Protein AF-A0A6H1UBC4-F1 (afdb_monomer)

Structure (mmCIF, N/CA/C/O backbone):
data_AF-A0A6H1UBC4-F1
#
_entry.id   AF-A0A6H1UBC4-F1
#
loop_
_atom_site.group_PDB
_atom_site.id
_atom_site.type_symbol
_atom_site.label_atom_id
_atom_site.label_alt_id
_atom_site.label_comp_id
_atom_site.label_asym_id
_atom_site.label_entity_id
_atom_site.label_seq_id
_atom_site.pdbx_PDB_ins_code
_atom_site.Cartn_x
_atom_site.Cartn_y
_atom_site.Cartn_z
_atom_site.occupancy
_atom_site.B_iso_or_equiv
_atom_site.auth_seq_id
_atom_site.auth_comp_id
_atom_site.auth_asym_id
_atom_site.auth_atom_id
_atom_site.pdbx_PDB_model_num
ATOM 1 N N . MET A 1 1 ? -5.115 16.310 -4.109 1.00 53.72 1 MET A N 1
ATOM 2 C CA . MET A 1 1 ? -6.432 16.077 -3.481 1.00 53.72 1 MET A CA 1
ATOM 3 C C . MET A 1 1 ? -6.252 16.297 -1.988 1.00 53.72 1 MET A C 1
ATOM 5 O O . MET A 1 1 ? -5.206 15.910 -1.484 1.00 53.72 1 MET A O 1
ATOM 9 N N . THR A 1 2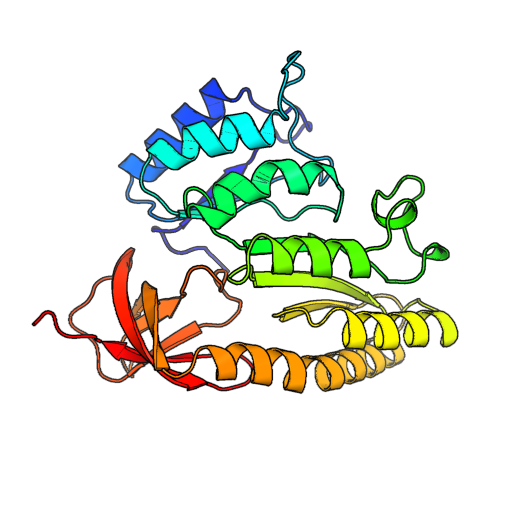 ? -7.161 16.994 -1.308 1.00 76.44 2 THR A N 1
ATOM 10 C CA . THR A 1 2 ? -7.080 17.153 0.157 1.00 76.44 2 THR A CA 1
ATOM 11 C C . THR A 1 2 ? -7.544 15.851 0.804 1.00 76.44 2 THR A C 1
ATOM 13 O O . THR A 1 2 ? -8.547 15.297 0.355 1.00 76.44 2 THR A O 1
ATOM 16 N N . LEU A 1 3 ? -6.812 15.348 1.801 1.00 86.31 3 LEU A N 1
ATOM 17 C CA . LEU A 1 3 ? -7.229 14.161 2.548 1.00 86.31 3 LEU A CA 1
ATOM 18 C C . LEU A 1 3 ? -8.484 14.466 3.390 1.00 86.31 3 LEU A C 1
ATOM 20 O O . LEU A 1 3 ? -8.612 15.591 3.888 1.00 86.31 3 LEU A O 1
ATOM 24 N N . PRO A 1 4 ? -9.399 13.495 3.553 1.00 90.19 4 PRO A N 1
ATOM 25 C CA . PRO A 1 4 ? -10.493 13.578 4.511 1.00 90.19 4 PRO A CA 1
ATOM 26 C C . PRO A 1 4 ? -9.998 13.788 5.944 1.00 90.19 4 PRO A C 1
ATOM 28 O O . PRO A 1 4 ? -8.894 13.381 6.295 1.00 90.19 4 PRO A O 1
ATOM 31 N N . SER A 1 5 ? -10.831 14.382 6.800 1.00 91.75 5 SER A N 1
ATOM 32 C CA . SER A 1 5 ? -10.455 14.713 8.183 1.00 91.75 5 SER A CA 1
ATOM 33 C C . SER A 1 5 ? -10.187 13.503 9.079 1.00 91.75 5 SER A C 1
ATOM 35 O O . SER A 1 5 ? -9.524 13.655 10.100 1.00 91.75 5 SER A O 1
ATOM 37 N N . HIS A 1 6 ? -10.703 12.323 8.729 1.00 94.88 6 HIS A N 1
ATOM 38 C CA . HIS A 1 6 ? -10.483 11.079 9.472 1.00 94.88 6 HIS A CA 1
ATOM 39 C C . HIS A 1 6 ? -9.162 10.382 9.100 1.00 94.88 6 HIS A C 1
ATOM 41 O O . HIS A 1 6 ? -8.809 9.382 9.724 1.00 94.88 6 HIS A O 1
ATOM 47 N N . ILE A 1 7 ? -8.412 10.924 8.131 1.00 96.31 7 ILE A N 1
ATOM 48 C CA . ILE A 1 7 ? -7.085 10.453 7.724 1.00 96.31 7 ILE A CA 1
ATOM 49 C C . ILE A 1 7 ? -6.050 11.527 8.058 1.00 96.31 7 ILE A C 1
ATOM 51 O O . ILE A 1 7 ? -6.130 12.659 7.579 1.00 96.31 7 ILE A O 1
ATOM 55 N N . ALA A 1 8 ? -5.030 11.161 8.826 1.00 96.88 8 ALA A N 1
ATOM 56 C CA . ALA A 1 8 ? -3.913 12.042 9.130 1.00 96.88 8 ALA A CA 1
ATOM 57 C C . ALA A 1 8 ? -2.610 11.552 8.505 1.00 96.88 8 ALA A C 1
ATOM 59 O O . ALA A 1 8 ? -2.369 10.357 8.361 1.00 96.88 8 ALA A O 1
ATOM 60 N N . GLN A 1 9 ? -1.731 12.495 8.183 1.00 95.94 9 GLN A N 1
ATOM 61 C CA . GLN A 1 9 ? -0.353 12.209 7.804 1.00 95.94 9 GLN A CA 1
ATOM 62 C C . GLN A 1 9 ? 0.570 12.514 8.978 1.00 95.94 9 GLN A C 1
ATOM 64 O O . GLN A 1 9 ? 0.454 13.566 9.608 1.00 95.94 9 GLN A O 1
ATOM 69 N N . LEU A 1 10 ? 1.513 11.613 9.235 1.00 96.44 10 LEU A N 1
ATOM 70 C CA . LEU A 1 10 ? 2.535 11.756 10.260 1.00 96.44 10 LEU A CA 1
ATOM 71 C C . LEU A 1 10 ? 3.925 11.723 9.607 1.00 96.44 10 LEU A C 1
ATOM 73 O O . LEU A 1 10 ? 4.458 10.641 9.341 1.00 96.44 10 LEU A O 1
ATOM 77 N N . PRO A 1 11 ? 4.526 12.893 9.330 1.00 95.06 11 PRO A N 1
ATOM 78 C CA . PRO A 1 11 ? 5.897 12.975 8.846 1.00 95.06 11 PRO A CA 1
ATOM 79 C C . PRO A 1 11 ? 6.872 12.404 9.872 1.00 95.06 11 PRO A C 1
ATOM 81 O O . PRO A 1 11 ? 6.876 12.812 11.032 1.00 95.06 11 PRO A O 1
ATOM 84 N N . LEU A 1 12 ? 7.727 11.482 9.435 1.00 93.56 12 LEU A N 1
ATOM 85 C CA . LEU A 1 12 ? 8.709 10.839 10.307 1.00 93.56 12 LEU A CA 1
ATOM 86 C C . LEU A 1 12 ? 9.955 11.705 10.541 1.00 93.56 12 LEU A C 1
ATOM 88 O O . LEU A 1 12 ? 10.680 11.483 11.512 1.00 93.56 12 LEU A O 1
ATOM 92 N N . ALA A 1 13 ? 10.198 12.695 9.678 1.00 90.38 13 ALA A N 1
ATOM 93 C CA . ALA A 1 13 ? 11.331 13.612 9.744 1.00 90.38 13 ALA A CA 1
ATOM 94 C C . ALA A 1 13 ? 10.912 15.073 9.536 1.00 90.38 13 ALA A C 1
ATOM 96 O O . ALA A 1 13 ? 9.866 15.362 8.949 1.00 90.38 13 ALA A O 1
ATOM 97 N N . ASP A 1 14 ? 11.760 15.993 9.996 1.00 88.88 14 ASP A N 1
ATOM 98 C CA . ASP A 1 14 ? 11.633 17.416 9.695 1.00 88.88 14 ASP A CA 1
ATOM 99 C C . ASP A 1 14 ? 12.029 17.744 8.238 1.00 88.88 14 ASP A C 1
ATOM 101 O O . ASP A 1 14 ? 12.549 16.913 7.493 1.00 88.88 14 ASP A O 1
ATOM 105 N N . ASN A 1 15 ? 11.828 19.000 7.829 1.00 85.12 15 ASN A N 1
ATOM 106 C CA . ASN A 1 15 ? 12.183 19.483 6.485 1.00 85.12 15 ASN A CA 1
ATOM 107 C C . ASN A 1 15 ? 13.702 19.509 6.202 1.00 85.12 15 ASN A C 1
ATOM 109 O O . ASN A 1 15 ? 14.109 19.876 5.101 1.00 85.12 15 ASN A O 1
ATOM 113 N N . HIS A 1 16 ? 14.537 19.192 7.194 1.00 84.44 16 HIS A N 1
ATOM 114 C CA . HIS A 1 16 ? 15.992 19.095 7.081 1.00 84.44 16 HIS A CA 1
ATOM 115 C C . HIS A 1 16 ? 16.477 17.641 7.175 1.00 84.44 16 HIS A C 1
ATOM 117 O O . HIS A 1 16 ? 17.680 17.412 7.293 1.00 84.44 16 HIS A O 1
ATOM 123 N N . ASN A 1 17 ? 15.560 16.674 7.086 1.00 79.44 17 ASN A N 1
ATOM 124 C CA . ASN A 1 17 ? 15.815 15.237 7.091 1.00 79.44 17 ASN A CA 1
ATOM 125 C C . ASN A 1 17 ? 16.332 14.686 8.424 1.00 79.44 17 ASN A C 1
ATOM 127 O O . ASN A 1 17 ? 17.010 13.658 8.457 1.00 79.44 17 ASN A O 1
ATOM 131 N N . HIS A 1 18 ? 15.982 15.329 9.536 1.00 85.69 18 HIS A N 1
ATOM 132 C CA . HIS A 1 18 ? 16.195 14.764 10.864 1.00 85.69 18 HIS A CA 1
ATOM 133 C C . HIS A 1 18 ? 14.960 13.980 11.301 1.00 85.69 18 HIS A C 1
ATOM 135 O O . HIS A 1 18 ? 13.883 14.556 11.465 1.00 85.69 18 HIS A O 1
ATOM 141 N N . TYR A 1 19 ? 15.120 12.672 11.515 1.00 90.06 19 TYR A N 1
ATOM 142 C CA . TYR A 1 19 ? 14.052 11.828 12.044 1.00 90.06 19 TYR A CA 1
ATOM 143 C C . TYR A 1 19 ? 13.668 12.241 13.469 1.00 90.06 19 TYR A C 1
ATOM 145 O O . TYR A 1 19 ? 14.525 12.461 14.331 1.00 90.06 19 TYR A O 1
ATOM 153 N N . PHE A 1 20 ? 12.363 12.333 13.719 1.00 91.69 20 PHE A N 1
ATOM 154 C CA . PHE A 1 20 ? 11.822 12.565 15.052 1.00 91.69 20 PHE A CA 1
ATOM 155 C C . PHE A 1 20 ? 11.999 11.318 15.924 1.00 91.69 20 PHE A C 1
ATOM 157 O O . PHE A 1 20 ? 12.018 10.191 15.428 1.00 91.69 20 PHE A O 1
ATOM 164 N N . SER A 1 21 ? 12.101 11.500 17.241 1.00 93.25 21 SER A N 1
ATOM 165 C CA . SER A 1 21 ? 12.138 10.365 18.166 1.00 93.25 21 SER A CA 1
ATOM 166 C C . SER A 1 21 ? 10.790 9.645 18.209 1.00 93.25 21 SER A C 1
ATOM 168 O O . SER A 1 21 ? 9.739 10.269 18.041 1.00 93.25 21 SER A O 1
ATOM 170 N N . ILE A 1 22 ? 10.808 8.347 18.524 1.00 94.62 22 ILE A N 1
ATOM 171 C CA . ILE A 1 22 ? 9.580 7.550 18.650 1.00 94.62 22 ILE A CA 1
ATOM 172 C C . ILE A 1 22 ? 8.610 8.187 19.655 1.00 94.62 22 ILE A C 1
ATOM 174 O O . ILE A 1 22 ? 7.427 8.319 19.366 1.00 94.62 22 ILE A O 1
ATOM 178 N N . ALA A 1 23 ? 9.112 8.661 20.801 1.00 95.12 23 ALA A N 1
ATOM 179 C CA . ALA A 1 23 ? 8.283 9.309 21.818 1.00 95.12 23 ALA A CA 1
ATOM 180 C C . ALA A 1 23 ? 7.538 10.540 21.273 1.00 95.12 23 ALA A C 1
ATOM 182 O O . ALA A 1 23 ? 6.355 10.719 21.552 1.00 95.12 23 ALA A O 1
ATOM 183 N 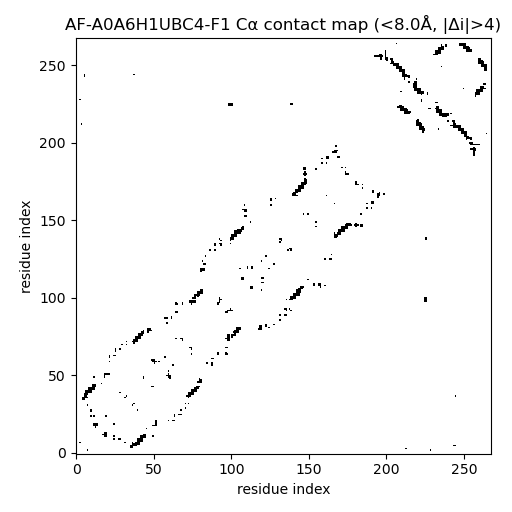N . ASN A 1 24 ? 8.215 11.365 20.469 1.00 96.12 24 ASN A N 1
ATOM 184 C CA . ASN A 1 24 ? 7.593 12.533 19.859 1.00 96.12 24 ASN A CA 1
ATOM 185 C C . ASN A 1 24 ? 6.562 12.142 18.788 1.00 96.12 24 ASN A C 1
ATOM 187 O O . ASN A 1 24 ? 5.497 12.748 18.726 1.00 96.12 24 ASN A O 1
ATOM 191 N N . LEU A 1 25 ? 6.844 11.124 17.972 1.00 97.19 25 LEU A N 1
ATOM 192 C CA . LEU A 1 25 ? 5.904 10.636 16.958 1.00 97.19 25 LEU A CA 1
ATOM 193 C C . LEU A 1 25 ? 4.649 10.023 17.583 1.00 97.19 25 LEU A C 1
ATOM 195 O O . LEU A 1 25 ? 3.545 10.291 17.118 1.00 97.19 25 LEU A O 1
ATOM 199 N N . VAL A 1 26 ? 4.803 9.257 18.663 1.00 97.88 26 VAL A N 1
ATOM 200 C CA . VAL A 1 26 ? 3.678 8.677 19.409 1.00 97.88 26 VAL A CA 1
ATOM 201 C C . VAL A 1 26 ? 2.823 9.771 20.046 1.00 97.88 26 VAL A C 1
ATOM 203 O O . VAL A 1 26 ? 1.598 9.696 19.972 1.00 97.88 26 VAL A O 1
ATOM 206 N N . GLU A 1 27 ? 3.429 10.815 20.618 1.00 98.25 27 GLU A N 1
ATOM 207 C CA . GLU A 1 27 ? 2.694 11.973 21.148 1.00 98.25 27 GLU A CA 1
ATOM 208 C C . GLU A 1 27 ? 1.881 12.681 20.050 1.00 98.25 27 GLU A C 1
ATOM 210 O O . GLU A 1 27 ? 0.685 12.927 20.224 1.00 98.25 27 GLU A O 1
ATOM 215 N N . GLN A 1 28 ? 2.500 12.950 18.896 1.00 98.12 28 GLN A N 1
ATOM 216 C CA . GLN A 1 28 ? 1.822 13.559 17.748 1.00 98.12 28 GLN A CA 1
ATOM 217 C C . GLN A 1 28 ? 0.670 12.685 17.231 1.00 98.12 28 GLN A C 1
ATOM 219 O O . GLN A 1 28 ? -0.445 13.176 17.058 1.00 98.12 28 GLN A O 1
ATOM 224 N N . ALA A 1 29 ? 0.909 11.387 17.038 1.00 98.31 29 ALA A N 1
ATOM 225 C CA . ALA A 1 29 ? -0.107 10.432 16.601 1.00 98.31 29 ALA A CA 1
ATOM 226 C C . ALA A 1 29 ? -1.274 10.332 17.591 1.00 98.31 29 ALA A C 1
ATOM 228 O O . ALA A 1 29 ? -2.435 10.316 17.187 1.00 98.31 29 ALA A O 1
ATOM 229 N N . THR A 1 30 ? -0.977 10.341 18.893 1.00 98.38 30 THR A N 1
ATOM 230 C CA . THR A 1 30 ? -1.995 10.352 19.952 1.00 98.38 30 THR A CA 1
ATOM 231 C C . THR A 1 30 ? -2.889 11.583 19.831 1.00 98.38 30 THR A C 1
ATOM 233 O O . THR A 1 30 ? -4.109 11.470 19.925 1.00 98.38 30 THR A O 1
ATOM 236 N N . HIS A 1 31 ? -2.304 12.759 19.589 1.00 98.25 31 HIS A N 1
ATOM 237 C CA . HIS A 1 31 ? -3.072 13.985 19.399 1.00 98.25 31 HIS A CA 1
ATOM 238 C C . HIS A 1 31 ? -3.944 13.928 18.135 1.00 98.25 31 HIS A C 1
ATOM 240 O O . HIS A 1 31 ? -5.108 14.315 18.184 1.00 98.25 31 HIS A O 1
ATOM 246 N N . LEU A 1 32 ? -3.422 13.398 17.023 1.00 98.00 32 LEU A N 1
ATOM 247 C CA . LEU A 1 32 ? -4.187 13.208 15.782 1.00 98.00 32 LEU A CA 1
ATOM 248 C C . LEU A 1 32 ? -5.386 12.268 15.987 1.00 98.00 32 LEU A C 1
ATOM 250 O O . LEU A 1 32 ? -6.498 12.584 15.556 1.00 98.00 32 LEU A O 1
ATOM 254 N N . ALA A 1 33 ? -5.188 11.158 16.702 1.00 97.38 33 ALA A N 1
ATOM 255 C CA . ALA A 1 33 ? -6.261 10.230 17.055 1.00 97.38 33 ALA A CA 1
ATOM 256 C C . ALA A 1 33 ? -7.311 10.891 17.968 1.00 97.38 33 ALA A C 1
ATOM 258 O O . ALA A 1 33 ? -8.511 10.784 17.725 1.00 97.38 33 ALA A O 1
ATOM 259 N N . GLN A 1 34 ? -6.881 11.668 18.969 1.00 96.94 34 GLN A N 1
ATOM 260 C CA . GLN A 1 34 ? -7.783 12.438 19.841 1.00 96.94 34 GLN A CA 1
ATOM 261 C C . GLN A 1 34 ? -8.592 13.507 19.089 1.00 96.94 34 GLN A C 1
ATOM 263 O O . GLN A 1 34 ? -9.660 13.904 19.553 1.00 96.94 34 GLN A O 1
ATOM 268 N N . GLN A 1 35 ? -8.102 13.970 17.938 1.00 96.62 35 GLN A N 1
ATOM 269 C CA . GLN A 1 35 ? -8.811 14.890 17.047 1.00 96.62 35 GLN A CA 1
ATOM 270 C C . GLN A 1 35 ? -9.786 14.188 16.086 1.00 96.62 35 GLN A C 1
ATOM 272 O O . GLN A 1 35 ? -10.445 14.872 15.306 1.00 96.62 35 GLN A O 1
ATOM 277 N N . GLY A 1 36 ? -9.912 12.859 16.163 1.00 96.19 36 GLY A N 1
ATOM 278 C CA . GLY A 1 36 ? -10.845 12.066 15.359 1.00 96.19 36 GLY A CA 1
ATOM 279 C C . GLY A 1 36 ? -10.225 11.398 14.131 1.00 96.19 36 GLY A C 1
ATOM 280 O O . GLY A 1 36 ? -10.964 10.884 13.297 1.00 96.19 36 GLY A O 1
ATOM 281 N N . SER A 1 37 ? -8.894 11.388 14.000 1.00 97.50 37 SER A N 1
ATOM 282 C CA . SER A 1 37 ? -8.242 10.592 12.952 1.00 97.50 37 SER A CA 1
ATOM 283 C C . SER A 1 37 ? -8.361 9.111 13.295 1.00 97.50 37 SER A C 1
ATOM 285 O O . SER A 1 37 ? -7.990 8.706 14.395 1.00 97.50 37 SER A O 1
ATOM 287 N N . VAL A 1 38 ? -8.840 8.307 12.354 1.00 97.75 38 VAL A N 1
ATOM 288 C CA . VAL A 1 38 ? -8.981 6.849 12.503 1.00 97.75 38 VAL A CA 1
ATOM 289 C C . VAL A 1 38 ? -8.013 6.072 11.611 1.00 97.75 38 VAL A C 1
ATOM 291 O O . VAL A 1 38 ? -7.855 4.865 11.774 1.00 97.75 38 VAL A O 1
ATOM 294 N N . GLU A 1 39 ? -7.314 6.769 10.712 1.00 98.00 39 GLU A N 1
ATOM 295 C CA . GLU A 1 39 ? -6.203 6.255 9.915 1.00 98.00 39 GLU A CA 1
ATOM 296 C C . GLU A 1 39 ? -5.031 7.251 9.971 1.00 98.00 39 GLU A C 1
ATOM 298 O O . GLU A 1 39 ? -5.209 8.454 9.777 1.00 98.00 39 GLU A O 1
ATOM 303 N N . ILE A 1 40 ? -3.821 6.760 10.246 1.00 97.94 40 ILE A N 1
ATOM 304 C CA . ILE A 1 40 ? -2.581 7.540 10.258 1.00 97.94 40 ILE A CA 1
ATOM 305 C C . ILE A 1 40 ? -1.623 6.959 9.221 1.00 97.94 40 ILE A C 1
ATOM 307 O O . ILE A 1 40 ? -1.208 5.802 9.302 1.00 97.94 40 ILE A O 1
ATOM 311 N N . HIS A 1 41 ? -1.248 7.787 8.250 1.00 96.00 41 HIS A N 1
ATOM 312 C CA . HIS A 1 41 ? -0.259 7.476 7.223 1.00 96.00 41 HIS A CA 1
ATOM 313 C C . HIS A 1 41 ? 1.099 7.997 7.657 1.00 96.00 41 HIS A C 1
ATOM 315 O O . HIS A 1 41 ? 1.297 9.205 7.803 1.00 96.00 41 HIS A O 1
ATOM 321 N N . LEU A 1 42 ? 2.046 7.090 7.851 1.00 96.00 42 LEU A N 1
ATOM 322 C CA . LEU A 1 42 ? 3.428 7.465 8.099 1.00 96.00 42 LEU A CA 1
ATOM 323 C C . LEU A 1 42 ? 4.038 7.993 6.802 1.00 96.00 42 LEU A C 1
ATOM 325 O O . LEU A 1 42 ? 3.889 7.374 5.755 1.00 96.00 42 LEU A O 1
ATOM 329 N N . ILE A 1 43 ? 4.735 9.127 6.864 1.00 93.44 43 ILE A N 1
ATOM 330 C CA . ILE A 1 43 ? 5.355 9.742 5.686 1.00 93.44 43 ILE A CA 1
ATOM 331 C C . ILE A 1 43 ? 6.867 9.812 5.885 1.00 93.44 43 ILE A C 1
ATOM 333 O O . ILE A 1 43 ? 7.359 10.562 6.732 1.00 93.44 43 ILE A O 1
ATOM 337 N N . ASP A 1 44 ? 7.609 9.059 5.073 1.00 88.69 44 ASP A N 1
ATOM 338 C CA . ASP A 1 44 ? 9.065 9.167 4.969 1.00 88.69 44 ASP A CA 1
ATOM 339 C C . ASP A 1 44 ? 9.447 9.851 3.654 1.00 88.69 44 ASP A C 1
ATOM 341 O O . ASP A 1 44 ? 9.666 9.207 2.631 1.00 88.69 44 ASP A O 1
ATOM 345 N N . ASN A 1 45 ? 9.555 11.179 3.684 1.00 75.56 45 ASN A N 1
ATOM 346 C CA . ASN A 1 45 ? 9.930 11.968 2.505 1.00 75.56 45 ASN A CA 1
ATOM 347 C C . ASN A 1 45 ? 11.337 11.643 1.972 1.00 75.56 45 ASN A C 1
ATOM 349 O O . ASN A 1 45 ? 11.673 12.046 0.859 1.00 75.56 45 ASN A O 1
ATOM 353 N N . ASN A 1 46 ? 12.159 10.939 2.754 1.00 67.56 46 ASN A N 1
ATOM 354 C CA . ASN A 1 46 ? 13.536 10.626 2.394 1.00 67.56 46 ASN A CA 1
ATOM 355 C C . ASN A 1 46 ? 13.687 9.244 1.764 1.00 67.56 46 ASN A C 1
ATOM 357 O O . ASN A 1 46 ? 14.713 8.985 1.137 1.00 67.56 46 ASN A O 1
ATOM 361 N N . GLY A 1 47 ? 12.695 8.362 1.934 1.00 65.12 47 GLY A N 1
ATOM 362 C CA . GLY A 1 47 ? 12.725 6.982 1.440 1.00 65.12 47 GLY A CA 1
ATOM 363 C C . GLY A 1 47 ? 13.902 6.150 1.967 1.00 65.12 47 GLY A C 1
ATOM 364 O O . GLY A 1 47 ? 14.185 5.086 1.422 1.00 65.12 47 GLY A O 1
ATOM 365 N N . SER A 1 48 ? 14.614 6.640 2.987 1.00 61.41 48 SER A N 1
ATOM 366 C CA . SER A 1 48 ? 15.827 6.027 3.537 1.00 61.41 48 SER A CA 1
ATOM 367 C C . SER A 1 48 ? 15.549 5.018 4.648 1.00 61.41 48 SER A C 1
ATOM 369 O O . SER A 1 48 ? 16.480 4.359 5.107 1.00 61.41 48 SER A O 1
ATOM 371 N N . GLY A 1 49 ? 14.289 4.891 5.068 1.00 74.44 49 GLY A N 1
ATOM 372 C CA . GLY A 1 49 ? 13.899 4.051 6.187 1.00 74.44 49 GLY A CA 1
ATOM 373 C C . GLY A 1 49 ? 14.064 4.794 7.510 1.00 74.44 49 GLY A C 1
ATOM 374 O O . GLY A 1 49 ? 15.105 5.384 7.805 1.00 74.44 49 GLY A O 1
ATOM 375 N N . TYR A 1 50 ? 13.010 4.763 8.325 1.00 80.06 50 TYR A N 1
ATOM 376 C CA . TYR A 1 50 ? 12.986 5.445 9.613 1.00 80.06 50 TYR A CA 1
ATOM 377 C C . TYR A 1 50 ? 14.056 4.911 10.571 1.00 80.06 50 TYR A C 1
ATOM 379 O O . TYR A 1 50 ? 14.072 3.726 10.915 1.00 80.06 50 TYR A O 1
ATOM 387 N N . ASN A 1 51 ? 14.914 5.814 11.046 1.00 76.75 51 ASN A N 1
ATOM 388 C CA . ASN A 1 51 ? 15.954 5.527 12.023 1.00 76.75 51 ASN A CA 1
ATOM 389 C C . ASN A 1 51 ? 16.086 6.695 13.008 1.00 76.75 51 ASN A C 1
ATOM 391 O O . ASN A 1 51 ? 16.411 7.815 12.620 1.00 76.75 51 ASN A O 1
ATOM 395 N N . ASP A 1 52 ? 15.868 6.439 14.294 1.00 70.94 52 ASP A N 1
ATOM 396 C CA . ASP A 1 52 ? 15.942 7.449 15.354 1.00 70.94 52 ASP A CA 1
ATOM 397 C C . ASP A 1 52 ? 17.352 7.607 15.960 1.00 70.94 52 ASP A C 1
ATOM 399 O O . ASP A 1 52 ? 17.533 8.288 16.973 1.00 70.94 52 ASP A O 1
ATOM 403 N N . ASN A 1 53 ? 18.368 7.016 15.317 1.00 68.44 53 ASN A N 1
ATOM 404 C CA . ASN A 1 53 ? 19.779 7.021 15.713 1.00 68.44 53 ASN A CA 1
ATOM 405 C C . ASN A 1 53 ? 20.051 6.420 17.106 1.00 68.44 53 ASN A C 1
ATOM 407 O O . ASN A 1 53 ? 21.104 6.678 17.699 1.00 68.44 53 ASN A O 1
ATOM 411 N N . GLN A 1 54 ? 19.131 5.612 17.636 1.00 66.94 54 GLN A N 1
ATOM 412 C CA . GLN A 1 54 ? 19.324 4.842 18.863 1.00 66.94 54 GLN A CA 1
ATOM 413 C C . GLN A 1 54 ? 19.838 3.430 18.542 1.00 66.94 54 GLN A C 1
ATOM 415 O O . GLN A 1 54 ? 19.551 2.858 17.491 1.00 66.94 54 GLN A O 1
ATOM 420 N N . GLN A 1 55 ? 20.607 2.833 19.459 1.00 56.06 55 GLN A N 1
ATOM 421 C CA . GLN A 1 55 ? 20.960 1.414 19.352 1.00 56.06 55 GLN A CA 1
ATOM 422 C C . GLN A 1 55 ? 19.791 0.560 19.840 1.00 56.06 55 GLN A C 1
ATOM 424 O O . GLN A 1 55 ? 19.590 0.402 21.045 1.00 56.06 55 GLN A O 1
ATOM 429 N N . HIS A 1 56 ? 19.040 -0.011 18.905 1.00 59.03 56 HIS A N 1
ATOM 430 C CA . HIS A 1 56 ? 17.948 -0.936 19.189 1.00 59.03 56 HIS A CA 1
ATOM 431 C C . HIS A 1 56 ? 18.313 -2.375 18.792 1.00 59.03 56 HIS A C 1
ATOM 433 O O . HIS A 1 56 ? 19.125 -2.597 17.897 1.00 59.03 56 HIS A O 1
ATOM 439 N N . GLN A 1 57 ? 17.721 -3.365 19.476 1.00 55.56 57 GLN A N 1
ATOM 440 C CA . GLN A 1 57 ? 17.790 -4.774 19.050 1.00 55.56 57 GLN A CA 1
ATOM 441 C C . GLN A 1 57 ? 16.879 -5.065 17.844 1.00 55.56 57 GLN A C 1
ATOM 443 O O . GLN A 1 57 ? 17.108 -6.047 17.148 1.00 55.56 57 GLN A O 1
ATOM 448 N N . GLN A 1 58 ? 15.862 -4.227 17.626 1.00 64.19 58 GLN A N 1
ATOM 449 C CA . GLN A 1 58 ? 14.900 -4.260 16.518 1.00 64.19 58 GLN A CA 1
ATOM 450 C C . GLN A 1 58 ? 14.986 -2.941 15.748 1.00 64.19 58 GLN A C 1
ATOM 452 O O . GLN A 1 58 ? 15.444 -1.946 16.309 1.00 64.19 58 GLN A O 1
ATOM 457 N N . THR A 1 59 ? 14.524 -2.879 14.502 1.00 81.50 59 THR A N 1
ATOM 458 C CA . THR A 1 59 ? 14.485 -1.600 13.780 1.00 81.50 59 THR A CA 1
ATOM 459 C C . THR A 1 59 ? 13.657 -0.542 14.526 1.00 81.50 59 THR A C 1
ATOM 461 O O . THR A 1 59 ? 12.689 -0.828 15.245 1.00 81.50 59 THR A O 1
ATOM 464 N N . ALA A 1 60 ? 14.037 0.729 14.352 1.00 86.38 60 ALA A N 1
ATOM 465 C CA . ALA A 1 60 ? 13.287 1.852 14.913 1.00 86.38 60 ALA A CA 1
ATOM 466 C C . ALA A 1 60 ? 11.850 1.897 14.362 1.00 86.38 60 ALA A C 1
ATOM 468 O O . ALA A 1 60 ? 10.923 2.233 15.098 1.00 86.38 60 ALA A O 1
ATOM 469 N N . LEU A 1 61 ? 11.648 1.497 13.098 1.00 90.56 61 LEU A N 1
ATOM 470 C CA . LEU A 1 61 ? 10.328 1.442 12.469 1.00 90.56 61 LEU A CA 1
ATOM 471 C C . LEU A 1 61 ? 9.421 0.397 13.120 1.00 90.56 61 LEU A C 1
ATOM 473 O O . LEU A 1 61 ? 8.276 0.716 13.438 1.00 90.56 61 LEU A O 1
ATOM 477 N N . PHE A 1 62 ? 9.930 -0.809 13.386 1.00 92.56 62 PHE A N 1
ATOM 478 C CA . PHE A 1 62 ? 9.184 -1.828 14.122 1.00 92.56 62 PHE A CA 1
ATOM 479 C C . PHE A 1 62 ? 8.752 -1.318 15.504 1.00 92.56 62 PHE A C 1
ATOM 481 O O . PHE A 1 62 ? 7.576 -1.383 15.864 1.00 92.56 62 PHE A O 1
ATOM 488 N N . SER A 1 63 ? 9.693 -0.733 16.249 1.00 93.00 63 SER A N 1
ATOM 489 C CA . SER A 1 63 ? 9.440 -0.200 17.595 1.00 93.00 63 SER A CA 1
ATOM 490 C C . SER A 1 63 ? 8.422 0.948 17.596 1.00 93.00 63 SER A C 1
ATOM 492 O O . SER A 1 63 ? 7.596 1.044 18.506 1.00 93.00 63 SER A O 1
ATOM 494 N N . LEU A 1 64 ? 8.461 1.816 16.579 1.00 95.12 64 LEU A N 1
ATOM 495 C CA . LEU A 1 64 ? 7.466 2.868 16.373 1.00 95.12 64 LEU A CA 1
ATOM 496 C C . LEU A 1 64 ? 6.086 2.259 16.110 1.00 95.12 64 LEU A C 1
ATOM 498 O O . LEU A 1 64 ? 5.128 2.598 16.800 1.00 95.12 64 LEU A O 1
ATOM 502 N N . CYS A 1 65 ? 5.993 1.332 15.155 1.00 95.69 65 CYS A N 1
ATOM 503 C CA . CYS A 1 65 ? 4.740 0.685 14.777 1.00 95.69 65 CYS A CA 1
ATOM 504 C C . CYS A 1 65 ? 4.069 -0.020 15.962 1.00 95.69 65 CYS A C 1
ATOM 506 O O . CYS A 1 65 ? 2.868 0.135 16.160 1.00 95.69 65 CYS A O 1
ATOM 508 N N . GLN A 1 66 ? 4.839 -0.714 16.805 1.00 95.38 66 GLN A N 1
ATOM 509 C CA . GLN A 1 66 ? 4.314 -1.342 18.021 1.00 95.38 66 GLN A CA 1
ATOM 510 C C . GLN A 1 66 ? 3.683 -0.351 19.004 1.00 95.38 66 GLN A C 1
ATOM 512 O O . GLN A 1 66 ? 2.706 -0.685 19.673 1.00 95.38 66 GLN A O 1
ATOM 517 N N . GLN A 1 67 ? 4.243 0.854 19.132 1.00 97.12 67 GLN A N 1
ATOM 518 C CA . GLN A 1 67 ? 3.677 1.882 20.008 1.00 97.12 67 GLN A CA 1
ATOM 519 C C . GLN A 1 67 ? 2.447 2.533 19.376 1.00 97.12 67 GLN A C 1
ATOM 521 O O . GLN A 1 67 ? 1.449 2.741 20.062 1.00 97.12 67 GLN A O 1
ATOM 526 N N . LEU A 1 68 ? 2.485 2.800 18.069 1.00 97.94 68 LEU A N 1
ATOM 527 C CA . LEU A 1 68 ? 1.354 3.373 17.340 1.00 97.94 68 LEU A CA 1
ATOM 528 C C . LEU A 1 68 ? 0.144 2.431 17.287 1.00 97.94 68 LEU A C 1
ATOM 530 O O . LEU A 1 68 ? -0.986 2.895 17.405 1.00 97.94 68 LEU A O 1
ATOM 534 N N . ALA A 1 69 ? 0.365 1.118 17.202 1.00 95.88 69 ALA A N 1
ATOM 535 C CA . ALA A 1 69 ? -0.701 0.114 17.214 1.00 95.88 69 ALA A CA 1
ATOM 536 C C . ALA A 1 69 ? -1.579 0.168 18.482 1.00 95.88 69 ALA A C 1
ATOM 538 O O . ALA A 1 69 ? -2.737 -0.242 18.461 1.00 95.88 69 ALA A O 1
ATOM 539 N N . GLN A 1 70 ? -1.063 0.709 19.593 1.00 96.94 70 GLN A N 1
ATOM 540 C CA . GLN A 1 70 ? -1.814 0.841 20.849 1.00 96.94 70 GLN A CA 1
ATOM 541 C C . GLN A 1 70 ? -2.886 1.938 20.801 1.00 96.94 70 GLN A C 1
ATOM 543 O O . GLN A 1 70 ? -3.715 2.016 21.706 1.00 96.94 70 GLN A O 1
ATOM 548 N N . LEU A 1 71 ? -2.877 2.787 19.769 1.00 97.19 71 LEU A N 1
ATOM 549 C CA . LEU A 1 71 ? -3.828 3.888 19.616 1.00 97.19 71 LEU A CA 1
ATOM 550 C C . LEU A 1 71 ? -5.206 3.429 19.117 1.00 97.19 71 LEU A C 1
ATOM 552 O O . LEU A 1 71 ? -6.159 4.196 19.218 1.00 97.19 71 LEU A O 1
ATOM 556 N N . GLY A 1 72 ? -5.325 2.201 18.595 1.00 94.81 72 GLY A N 1
ATOM 557 C CA . GLY A 1 72 ? -6.591 1.669 18.075 1.00 94.81 72 GLY A CA 1
ATOM 558 C C . GLY A 1 72 ? -7.051 2.308 16.760 1.00 94.81 72 GLY A C 1
ATOM 559 O O . GLY A 1 72 ? -8.229 2.239 16.431 1.00 94.81 72 GLY A O 1
ATOM 560 N N . VAL A 1 73 ? -6.130 2.932 16.023 1.00 97.38 73 VAL A N 1
ATOM 561 C CA . VAL A 1 73 ? -6.359 3.513 14.692 1.00 97.38 73 VAL A CA 1
ATOM 562 C C . VAL A 1 73 ? -5.588 2.714 13.646 1.00 97.38 73 VAL A C 1
ATOM 564 O O . VAL A 1 73 ? -4.593 2.059 13.964 1.00 97.38 73 VAL A O 1
ATOM 567 N N . TRP A 1 74 ? -6.014 2.773 12.389 1.00 98.12 74 TRP A N 1
ATOM 568 C CA . TRP A 1 74 ? -5.272 2.167 11.289 1.00 98.12 74 TRP A CA 1
ATOM 569 C C . TRP A 1 74 ? -3.920 2.853 11.102 1.00 98.12 74 TRP A C 1
ATOM 571 O O . TRP A 1 74 ? -3.851 4.069 10.945 1.00 98.12 74 TRP A O 1
ATOM 581 N N . ILE A 1 75 ? -2.840 2.070 11.084 1.00 97.94 75 ILE A N 1
ATOM 582 C CA . ILE A 1 75 ? -1.486 2.557 10.807 1.00 97.94 75 ILE A CA 1
ATOM 583 C C . ILE A 1 75 ? -1.073 2.076 9.420 1.00 97.94 75 ILE A C 1
ATOM 585 O O . ILE A 1 75 ? -0.924 0.872 9.198 1.00 97.94 75 ILE A O 1
ATOM 589 N N . ARG A 1 76 ? -0.873 3.019 8.494 1.00 96.25 76 ARG A N 1
ATOM 590 C CA . ARG A 1 76 ? -0.34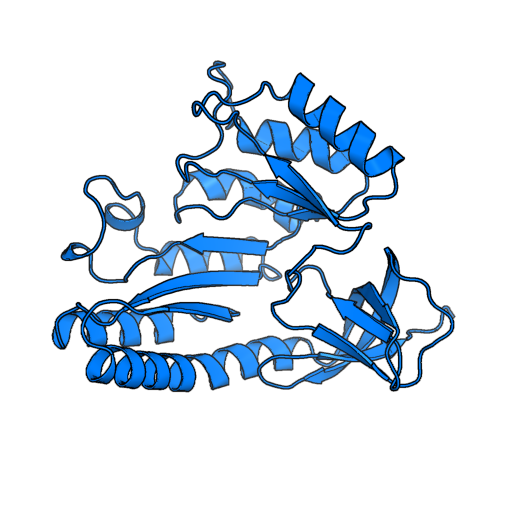9 2.752 7.150 1.00 96.25 76 ARG A CA 1
ATOM 591 C C . ARG A 1 76 ? 1.128 3.122 7.092 1.00 96.25 76 ARG A C 1
ATOM 593 O O . ARG A 1 76 ? 1.513 4.233 7.458 1.00 96.25 76 ARG A O 1
ATOM 600 N N . LEU A 1 77 ? 1.941 2.173 6.645 1.00 95.44 77 LEU A N 1
ATOM 601 C CA . LEU A 1 77 ? 3.385 2.335 6.497 1.00 95.44 77 LEU A CA 1
ATOM 602 C C . LEU A 1 77 ? 3.734 3.360 5.408 1.00 95.44 77 LEU A C 1
ATOM 604 O O . LEU A 1 77 ? 2.931 3.571 4.497 1.00 95.44 77 LEU A O 1
ATOM 608 N N . PRO A 1 78 ? 4.919 3.995 5.488 1.00 93.19 78 PRO A N 1
ATOM 609 C CA . PRO A 1 78 ? 5.351 4.917 4.450 1.00 93.19 78 PRO A CA 1
ATOM 610 C C . PRO A 1 78 ? 5.682 4.167 3.160 1.00 93.19 78 PRO A C 1
ATOM 612 O O . PRO A 1 78 ? 6.135 3.019 3.196 1.00 93.19 78 PRO A O 1
ATOM 615 N N . LEU A 1 79 ? 5.557 4.864 2.028 1.00 91.69 79 LEU A N 1
ATOM 616 C CA . LEU A 1 79 ? 6.189 4.443 0.782 1.00 91.69 79 LEU A CA 1
ATOM 617 C C . LEU A 1 79 ? 7.684 4.219 1.031 1.00 91.69 79 LEU A C 1
ATOM 619 O O . LEU A 1 79 ? 8.396 5.132 1.458 1.00 91.69 79 LEU A O 1
ATOM 623 N N . CYS A 1 80 ? 8.161 3.011 0.757 1.00 89.69 80 CYS A N 1
ATOM 624 C CA . CYS A 1 80 ? 9.547 2.630 1.008 1.00 89.69 80 CYS A CA 1
ATOM 625 C C . CYS A 1 80 ? 10.139 1.836 -0.157 1.00 89.69 80 CYS A C 1
ATOM 627 O O . CYS A 1 80 ? 9.453 1.451 -1.105 1.00 89.69 80 CYS A O 1
ATOM 629 N N . LEU A 1 81 ? 11.455 1.643 -0.121 1.00 88.75 81 LEU A N 1
ATOM 630 C CA . LEU A 1 81 ? 12.141 0.753 -1.053 1.00 88.75 81 LEU A CA 1
ATOM 631 C C . LEU A 1 81 ? 11.938 -0.695 -0.591 1.00 88.75 81 LEU A C 1
ATOM 633 O O . LEU A 1 81 ? 11.935 -0.943 0.615 1.00 88.75 81 LEU A O 1
ATOM 637 N N . PRO A 1 82 ? 11.802 -1.666 -1.508 1.00 88.62 82 PRO A N 1
ATOM 638 C CA . PRO A 1 82 ? 11.714 -3.061 -1.107 1.00 88.62 82 PRO A CA 1
ATOM 639 C C . PRO A 1 82 ? 13.075 -3.502 -0.563 1.00 88.62 82 PRO A C 1
ATOM 641 O O . PRO A 1 82 ? 14.104 -3.357 -1.233 1.00 88.62 82 PRO A O 1
ATOM 644 N N . SER A 1 83 ? 13.073 -4.021 0.660 1.00 85.69 83 SER A N 1
ATOM 645 C CA . SER A 1 83 ? 14.278 -4.407 1.383 1.00 85.69 83 SER A CA 1
ATOM 646 C C . SER A 1 83 ? 13.963 -5.476 2.435 1.00 85.69 83 SER A C 1
ATOM 648 O O . SER A 1 83 ? 12.813 -5.622 2.854 1.00 85.69 83 SER A O 1
ATOM 650 N N . THR A 1 84 ? 14.975 -6.231 2.868 1.00 85.31 84 THR A N 1
ATOM 651 C CA . THR A 1 84 ? 14.806 -7.303 3.868 1.00 85.31 84 THR A CA 1
ATOM 652 C C . THR A 1 84 ? 14.443 -6.770 5.254 1.00 85.31 84 THR A C 1
ATOM 654 O O . THR A 1 84 ? 13.907 -7.501 6.075 1.00 85.31 84 THR A O 1
ATOM 657 N N . GLU A 1 85 ? 14.702 -5.494 5.544 1.00 83.81 85 GLU A N 1
ATOM 658 C CA . GLU A 1 85 ? 14.316 -4.865 6.813 1.00 83.81 85 GLU A CA 1
ATOM 659 C C . GLU A 1 85 ? 12.792 -4.839 7.012 1.00 83.81 85 GLU A C 1
ATOM 661 O O . GLU A 1 85 ? 12.324 -4.825 8.150 1.00 83.81 85 GLU A O 1
ATOM 666 N N . LEU A 1 86 ? 12.008 -4.881 5.928 1.00 89.81 86 LEU A N 1
ATOM 667 C CA . LEU A 1 86 ? 10.548 -4.974 6.012 1.00 89.81 86 LEU A CA 1
ATOM 668 C C . LEU A 1 86 ? 10.074 -6.323 6.569 1.00 89.81 86 LEU A C 1
ATOM 670 O O . LEU A 1 86 ? 8.969 -6.393 7.108 1.00 89.81 86 LEU A O 1
ATOM 674 N N . ASP A 1 87 ? 10.909 -7.368 6.525 1.00 92.69 87 ASP A N 1
ATOM 675 C CA . ASP A 1 87 ? 10.599 -8.683 7.100 1.00 92.69 87 ASP A CA 1
ATOM 676 C C . ASP A 1 87 ? 10.295 -8.581 8.594 1.00 92.69 87 ASP A C 1
ATOM 678 O O . ASP A 1 87 ? 9.440 -9.300 9.114 1.00 92.69 87 ASP A O 1
ATOM 682 N N . GLU A 1 88 ? 10.959 -7.653 9.289 1.00 92.31 88 GLU A N 1
ATOM 683 C CA . GLU A 1 88 ? 10.740 -7.427 10.715 1.00 92.31 88 GLU A CA 1
ATOM 684 C C . GLU A 1 88 ? 9.306 -6.982 11.018 1.00 92.31 88 GLU A C 1
ATOM 686 O O . GLU A 1 88 ? 8.818 -7.234 12.118 1.00 92.31 88 GLU A O 1
ATOM 691 N N . LEU A 1 89 ? 8.614 -6.352 10.062 1.00 94.81 89 LEU A N 1
ATOM 692 C CA . LEU A 1 89 ? 7.246 -5.863 10.237 1.00 94.81 89 LEU A CA 1
ATOM 693 C C . LEU A 1 89 ? 6.194 -6.962 10.073 1.00 94.81 89 LEU A C 1
ATOM 695 O O . LEU A 1 89 ? 5.089 -6.792 10.589 1.00 94.81 89 LEU A O 1
ATOM 699 N N . LEU A 1 90 ? 6.517 -8.095 9.431 1.00 95.88 90 LEU A N 1
ATOM 700 C CA . LEU A 1 90 ? 5.558 -9.175 9.150 1.00 95.88 90 LEU A CA 1
ATOM 701 C C . LEU A 1 90 ? 4.726 -9.602 10.372 1.00 95.88 90 LEU A C 1
ATOM 703 O O . LEU A 1 90 ? 3.509 -9.710 10.227 1.00 95.88 90 LEU A O 1
ATOM 707 N N . PRO A 1 91 ? 5.287 -9.775 11.589 1.00 96.19 91 PRO A N 1
ATOM 708 C CA . PRO A 1 91 ? 4.483 -10.129 12.758 1.00 96.19 91 PRO A CA 1
ATOM 709 C C . PRO A 1 91 ? 3.401 -9.092 13.102 1.00 96.19 91 PRO A C 1
ATOM 711 O O . PRO A 1 91 ? 2.332 -9.458 13.590 1.00 96.19 91 PRO A O 1
ATOM 714 N N . LEU A 1 92 ? 3.650 -7.802 12.849 1.00 96.69 92 LEU A N 1
ATOM 715 C CA . LEU A 1 92 ? 2.678 -6.730 13.094 1.00 96.69 92 LEU A CA 1
ATOM 716 C C . LEU A 1 92 ? 1.579 -6.712 12.027 1.00 96.69 92 LEU A C 1
ATOM 718 O O . LEU A 1 92 ? 0.422 -6.457 12.355 1.00 96.69 92 LEU A O 1
ATOM 722 N N . LEU A 1 93 ? 1.935 -7.024 10.778 1.00 97.38 93 LEU A N 1
ATOM 723 C CA . LEU A 1 93 ? 0.998 -7.114 9.654 1.00 97.38 93 LEU A CA 1
ATOM 724 C C . LEU A 1 93 ? 0.054 -8.308 9.821 1.00 97.38 93 LEU A C 1
ATOM 726 O O . LEU A 1 93 ? -1.160 -8.154 9.746 1.00 97.38 93 LEU A O 1
ATOM 730 N N . VAL A 1 94 ? 0.604 -9.485 10.136 1.00 96.88 94 VAL A N 1
ATOM 731 C CA . VAL A 1 94 ? -0.162 -10.728 10.341 1.00 96.88 94 VAL A CA 1
ATOM 732 C C . VAL A 1 94 ? -1.143 -10.607 11.505 1.00 96.88 94 VAL A C 1
ATOM 734 O O . VAL A 1 94 ? -2.225 -11.184 11.472 1.00 96.88 94 VAL A O 1
ATOM 737 N N . THR A 1 95 ? -0.779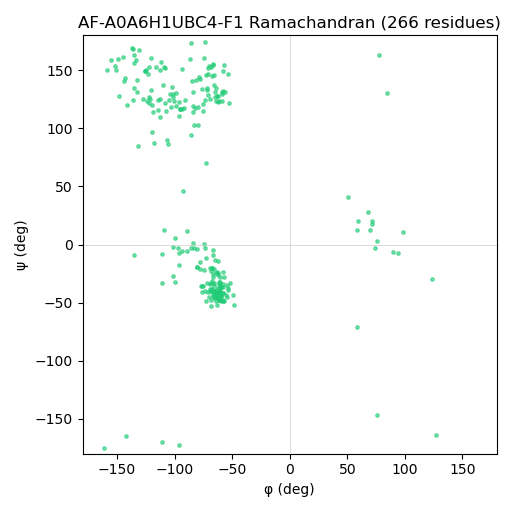 -9.859 12.547 1.00 95.19 95 THR A N 1
ATOM 738 C CA . THR A 1 95 ? -1.653 -9.643 13.709 1.00 95.19 95 THR A CA 1
ATOM 739 C C . THR A 1 95 ? -2.628 -8.477 13.532 1.00 95.19 95 THR A C 1
ATOM 741 O O . THR A 1 95 ? -3.434 -8.238 14.429 1.00 95.19 95 THR A O 1
ATOM 744 N N . GLY A 1 96 ? -2.560 -7.744 12.414 1.00 94.69 96 GLY A N 1
ATOM 745 C CA . GLY A 1 96 ? -3.402 -6.576 12.142 1.00 94.69 96 GLY A CA 1
ATOM 746 C C . GLY A 1 96 ? -3.098 -5.352 13.015 1.00 94.69 96 GLY A C 1
ATOM 747 O O . GLY A 1 96 ? -3.881 -4.407 13.035 1.00 94.69 96 GLY A O 1
ATOM 748 N N . GLN A 1 97 ? -1.976 -5.347 13.745 1.00 95.75 97 GLN A N 1
ATOM 749 C CA . GLN A 1 97 ? -1.522 -4.189 14.533 1.00 95.75 97 GLN A CA 1
ATOM 750 C C . GLN A 1 97 ? -1.098 -3.020 13.637 1.00 95.75 97 GLN A C 1
ATOM 752 O O . GLN A 1 97 ? -1.235 -1.855 14.002 1.00 95.75 97 GLN A O 1
ATOM 757 N N . VAL A 1 98 ? -0.576 -3.354 12.460 1.00 96.75 98 VAL A N 1
ATOM 758 C CA . VAL A 1 98 ? -0.323 -2.451 11.339 1.00 96.75 98 VAL A CA 1
ATOM 759 C C . VAL A 1 98 ? -1.078 -3.025 10.150 1.00 96.75 98 VAL A C 1
ATOM 761 O O . VAL A 1 98 ? -1.208 -4.246 10.045 1.00 96.75 98 VAL A O 1
ATOM 764 N N . LEU A 1 99 ? -1.583 -2.170 9.260 1.00 97.62 99 LEU A N 1
ATOM 765 C CA . LEU A 1 99 ? -2.304 -2.658 8.088 1.00 97.62 99 LEU A CA 1
ATOM 766 C C . LEU A 1 99 ? -1.397 -3.578 7.255 1.00 97.62 99 LEU A C 1
ATOM 768 O O . LEU A 1 99 ? -0.283 -3.148 6.951 1.00 97.62 99 LEU A O 1
ATOM 772 N N . PRO A 1 100 ? -1.847 -4.786 6.851 1.00 97.31 100 PRO A N 1
ATOM 773 C CA . PRO A 1 100 ? -1.095 -5.689 5.980 1.00 97.31 100 PRO A CA 1
ATOM 774 C C . PRO A 1 100 ? -1.074 -5.141 4.547 1.00 97.31 100 PRO A C 1
ATOM 776 O O . PRO A 1 100 ? -1.728 -5.637 3.632 1.00 97.31 100 PRO A O 1
ATOM 779 N N . TYR A 1 101 ? -0.339 -4.046 4.380 1.00 97.25 101 TYR A N 1
ATOM 780 C CA . TYR A 1 101 ? -0.295 -3.232 3.183 1.00 97.25 101 TYR A CA 1
ATOM 781 C C . TYR A 1 101 ? 1.089 -2.605 3.020 1.00 97.25 101 TYR A C 1
ATOM 783 O O . TYR A 1 101 ? 1.578 -1.917 3.921 1.00 97.25 101 TYR A O 1
ATOM 791 N N . PHE A 1 102 ? 1.687 -2.786 1.846 1.00 96.62 102 PHE A N 1
ATOM 792 C CA . PHE A 1 102 ? 2.932 -2.129 1.465 1.00 96.62 102 PHE A CA 1
ATOM 793 C C . PHE A 1 102 ? 2.752 -1.280 0.207 1.00 96.62 102 PHE A C 1
ATOM 795 O O . PHE A 1 102 ? 2.248 -1.765 -0.804 1.00 96.62 102 PHE A O 1
ATOM 802 N N . GLU A 1 103 ? 3.255 -0.043 0.244 1.00 95.00 103 GLU A N 1
ATOM 803 C CA . GLU A 1 103 ? 3.566 0.728 -0.966 1.00 95.00 103 GLU A CA 1
ATOM 804 C C . GLU A 1 103 ? 5.071 0.696 -1.168 1.00 95.00 103 GLU A C 1
ATOM 806 O O . GLU A 1 103 ? 5.839 1.144 -0.310 1.00 95.00 103 GLU A O 1
ATOM 811 N N . LEU A 1 104 ? 5.493 0.134 -2.297 1.00 94.00 104 LEU A N 1
ATOM 812 C CA . LEU A 1 104 ? 6.895 -0.122 -2.580 1.00 94.00 104 LEU A CA 1
ATOM 813 C C . LEU A 1 104 ? 7.311 0.586 -3.854 1.00 94.00 104 LEU A C 1
ATOM 815 O O . LEU A 1 104 ? 6.730 0.400 -4.925 1.00 94.00 104 LEU A O 1
ATOM 819 N N . ASN A 1 105 ? 8.361 1.389 -3.746 1.00 92.69 105 ASN A N 1
ATOM 820 C CA . ASN A 1 105 ? 8.975 2.026 -4.891 1.00 92.69 105 ASN A CA 1
ATOM 821 C C . ASN A 1 105 ? 9.994 1.076 -5.517 1.00 92.69 105 ASN A C 1
ATOM 823 O O . ASN A 1 105 ? 11.151 1.011 -5.105 1.00 92.69 105 ASN A O 1
ATOM 827 N N . TYR A 1 106 ? 9.544 0.329 -6.522 1.00 92.00 106 TYR A N 1
ATOM 828 C CA . TYR A 1 106 ? 10.409 -0.564 -7.287 1.00 92.00 106 TYR A CA 1
ATOM 829 C C . TYR A 1 106 ? 11.251 0.188 -8.314 1.00 92.00 106 TYR A C 1
ATOM 831 O O . TYR A 1 106 ? 12.280 -0.335 -8.730 1.00 92.00 106 TYR A O 1
ATOM 839 N N . ILE A 1 107 ? 10.838 1.402 -8.707 1.00 90.75 107 ILE A N 1
ATOM 840 C CA . ILE A 1 107 ? 11.420 2.219 -9.780 1.00 90.75 107 ILE A CA 1
ATOM 841 C C . ILE A 1 107 ? 11.392 1.485 -11.126 1.00 90.75 107 ILE A C 1
ATOM 843 O O . ILE A 1 107 ? 10.629 1.863 -12.006 1.00 90.75 107 ILE A O 1
ATOM 847 N N . HIS A 1 108 ? 12.213 0.452 -11.302 1.00 91.81 108 HIS A N 1
ATOM 848 C CA . HIS A 1 108 ? 12.289 -0.368 -12.501 1.00 91.81 108 HIS A CA 1
ATOM 849 C C . HIS A 1 108 ? 12.913 -1.739 -12.185 1.00 91.81 108 HIS A C 1
ATOM 851 O O . HIS A 1 108 ? 13.815 -1.842 -11.362 1.00 91.81 108 HIS A O 1
ATOM 857 N N . ALA A 1 109 ? 12.533 -2.789 -12.916 1.00 90.81 109 ALA A N 1
ATOM 858 C CA . ALA A 1 109 ? 13.123 -4.130 -12.795 1.00 90.81 109 ALA A CA 1
ATOM 859 C C . ALA A 1 109 ? 14.538 -4.265 -13.398 1.00 90.81 109 ALA A C 1
ATOM 861 O O . ALA A 1 109 ? 15.139 -5.333 -13.342 1.00 90.81 109 ALA A O 1
ATOM 862 N N . SER A 1 110 ? 15.069 -3.202 -14.015 1.00 89.88 110 SER A N 1
ATOM 863 C CA . SER A 1 110 ? 16.395 -3.218 -14.635 1.00 89.88 110 SER A CA 1
ATOM 864 C C . SER A 1 110 ? 17.393 -2.662 -13.626 1.00 89.88 110 SER A C 1
ATOM 866 O O . SER A 1 110 ? 17.293 -1.473 -13.305 1.00 89.88 110 SER A O 1
ATOM 868 N N . PRO A 1 111 ? 18.383 -3.451 -13.168 1.00 86.31 111 PRO A N 1
ATOM 869 C CA . PRO A 1 111 ? 19.375 -2.976 -12.206 1.00 86.31 111 PRO A CA 1
ATOM 870 C C . PRO A 1 111 ? 20.142 -1.737 -12.686 1.00 86.31 111 PRO A C 1
ATOM 872 O O . PRO A 1 111 ? 20.561 -0.918 -11.878 1.00 86.31 111 PRO A O 1
ATOM 875 N N . GLU A 1 112 ? 20.294 -1.563 -14.003 1.00 88.19 112 GLU A N 1
ATOM 876 C CA . GLU A 1 112 ? 20.988 -0.417 -14.608 1.00 88.19 112 GLU A CA 1
ATOM 877 C C . GLU A 1 112 ? 20.250 0.918 -14.428 1.00 88.19 112 GLU A C 1
ATOM 879 O O . GLU A 1 112 ? 20.869 1.977 -14.528 1.00 88.19 112 GLU A O 1
ATOM 884 N N . LEU A 1 113 ? 18.933 0.875 -14.196 1.00 88.69 113 LEU A N 1
ATOM 885 C CA . LEU A 1 113 ? 18.091 2.057 -13.984 1.00 88.69 113 LEU A CA 1
ATOM 886 C C . LEU A 1 113 ? 17.879 2.364 -12.497 1.00 88.69 113 LEU A C 1
ATOM 888 O O . LEU A 1 113 ? 17.314 3.406 -12.155 1.00 88.69 113 LEU A O 1
ATOM 892 N N . LEU A 1 114 ? 18.341 1.477 -11.614 1.00 86.88 114 LEU A N 1
ATOM 893 C CA . LEU A 1 114 ? 18.297 1.691 -10.179 1.00 86.88 114 LEU A CA 1
ATOM 894 C C . LEU A 1 114 ? 19.467 2.587 -9.733 1.00 86.88 114 LEU A C 1
ATOM 896 O O . LEU A 1 114 ? 20.587 2.455 -10.238 1.00 86.88 114 LEU A O 1
ATOM 900 N N . PRO A 1 115 ? 19.248 3.503 -8.771 1.00 84.50 115 PRO A N 1
ATOM 901 C CA . PRO A 1 115 ? 20.332 4.246 -8.135 1.00 84.50 115 PRO A CA 1
ATOM 902 C C . PRO A 1 115 ? 21.416 3.316 -7.571 1.00 84.50 115 PRO A C 1
ATOM 904 O O . PRO A 1 115 ? 21.120 2.235 -7.068 1.00 84.50 115 PRO A O 1
ATOM 907 N N . GLN A 1 116 ? 22.679 3.750 -7.586 1.00 77.88 116 GLN A N 1
ATOM 908 C CA . GLN A 1 116 ? 23.738 3.008 -6.892 1.00 77.88 116 GLN A CA 1
ATOM 909 C C . GLN A 1 116 ? 23.382 2.883 -5.403 1.00 77.88 116 GLN A C 1
ATOM 911 O O . GLN A 1 116 ? 23.022 3.882 -4.783 1.00 77.88 116 GLN A O 1
ATOM 916 N N . HIS A 1 117 ? 23.499 1.670 -4.852 1.00 78.75 117 HIS A N 1
ATOM 917 C CA . HIS A 1 117 ? 23.071 1.302 -3.491 1.00 78.75 117 HIS A CA 1
ATOM 918 C C . HIS A 1 117 ? 21.554 1.227 -3.266 1.00 78.75 117 HIS A C 1
ATOM 920 O O . HIS A 1 117 ? 21.106 1.236 -2.122 1.00 78.75 117 HIS A O 1
ATOM 926 N N . HIS A 1 118 ? 20.752 1.139 -4.329 1.00 79.00 118 HIS A N 1
ATOM 927 C CA . HIS A 1 118 ? 19.340 0.809 -4.179 1.00 79.00 118 HIS A CA 1
ATOM 928 C C . HIS A 1 118 ? 19.194 -0.603 -3.578 1.00 79.00 118 HIS A C 1
ATOM 930 O O . HIS A 1 118 ? 19.759 -1.534 -4.152 1.00 79.00 118 HIS A O 1
ATOM 936 N N . PRO A 1 119 ? 18.422 -0.805 -2.491 1.00 76.12 119 PRO A N 1
ATOM 937 C CA . PRO A 1 119 ? 18.310 -2.105 -1.821 1.00 76.12 119 PRO A CA 1
ATOM 938 C C . PRO A 1 119 ? 17.901 -3.246 -2.761 1.00 76.12 119 PRO A C 1
ATOM 940 O O . PRO A 1 119 ? 18.415 -4.355 -2.664 1.00 76.12 119 PRO A O 1
ATOM 943 N N . SER A 1 120 ? 17.047 -2.954 -3.749 1.00 77.69 120 SER A N 1
ATOM 944 C CA . SER A 1 120 ? 16.604 -3.926 -4.764 1.00 77.69 120 SER A CA 1
ATOM 945 C C . SER A 1 120 ? 17.697 -4.438 -5.700 1.00 77.69 120 SER A C 1
ATOM 947 O O . SER A 1 120 ? 17.448 -5.393 -6.421 1.00 77.69 120 SER A O 1
ATOM 949 N N . ILE A 1 121 ? 18.879 -3.815 -5.733 1.00 77.56 121 ILE A N 1
ATOM 950 C CA . ILE A 1 121 ? 20.022 -4.343 -6.494 1.00 77.56 121 ILE A CA 1
ATOM 951 C C . ILE A 1 121 ? 20.543 -5.629 -5.845 1.00 77.56 121 ILE A C 1
ATOM 953 O O . ILE A 1 121 ? 20.980 -6.537 -6.550 1.00 77.56 121 ILE A O 1
ATOM 957 N N . ASP A 1 122 ? 20.475 -5.710 -4.516 1.00 75.75 122 ASP A N 1
ATOM 958 C CA . ASP A 1 122 ? 21.077 -6.788 -3.733 1.00 75.75 122 ASP A CA 1
ATOM 959 C C . ASP A 1 122 ? 20.074 -7.894 -3.362 1.00 75.75 122 ASP A C 1
ATOM 961 O O . ASP A 1 122 ? 20.462 -8.901 -2.766 1.00 75.75 122 ASP A O 1
ATOM 965 N N . ILE A 1 123 ? 18.795 -7.741 -3.728 1.00 80.69 123 ILE A N 1
ATOM 966 C CA . ILE A 1 123 ? 17.734 -8.712 -3.429 1.00 80.69 123 ILE A CA 1
ATOM 967 C C . ILE A 1 123 ? 16.990 -9.163 -4.685 1.00 80.69 123 ILE A C 1
ATOM 969 O O . ILE A 1 123 ? 16.792 -8.400 -5.629 1.00 80.69 123 ILE A O 1
ATOM 973 N N . ASN A 1 124 ? 16.505 -10.406 -4.670 1.00 89.50 124 ASN A N 1
ATOM 974 C CA . ASN A 1 124 ? 15.507 -10.849 -5.635 1.00 89.50 124 ASN A CA 1
ATOM 975 C C . ASN A 1 124 ? 14.120 -10.430 -5.136 1.00 89.50 124 ASN A C 1
ATOM 977 O O . ASN A 1 124 ? 13.555 -11.049 -4.237 1.00 89.50 124 ASN A O 1
ATOM 981 N N . THR A 1 125 ? 13.574 -9.364 -5.716 1.00 93.12 125 THR A N 1
ATOM 982 C CA . THR A 1 125 ? 12.286 -8.804 -5.288 1.00 93.12 125 THR A CA 1
ATOM 983 C C . THR A 1 125 ? 11.106 -9.752 -5.501 1.00 93.12 125 THR A C 1
ATOM 985 O O . THR A 1 125 ? 10.118 -9.621 -4.785 1.00 93.12 125 THR A O 1
ATOM 988 N N . LEU A 1 126 ? 11.193 -10.708 -6.434 1.00 95.75 126 LEU A N 1
ATOM 989 C CA . LEU A 1 126 ? 10.144 -11.714 -6.641 1.00 95.75 126 LEU A CA 1
ATOM 990 C C . LEU A 1 126 ? 10.134 -12.744 -5.507 1.00 95.75 126 LEU A C 1
ATOM 992 O O . LEU A 1 126 ? 9.093 -12.946 -4.890 1.00 95.75 126 LEU A O 1
ATOM 996 N N . ASP A 1 127 ? 11.299 -13.303 -5.160 1.00 95.62 127 ASP A N 1
ATOM 997 C CA . ASP A 1 127 ? 11.419 -14.244 -4.033 1.00 95.62 127 ASP A CA 1
ATOM 998 C C . ASP A 1 127 ? 10.977 -13.582 -2.716 1.00 95.62 127 ASP A C 1
ATOM 1000 O O . ASP A 1 127 ? 10.335 -14.205 -1.873 1.00 95.62 127 ASP A O 1
ATOM 1004 N N . GLN A 1 128 ? 11.288 -12.292 -2.557 1.00 94.62 128 GLN A N 1
ATOM 1005 C CA . GLN A 1 128 ? 10.883 -11.498 -1.401 1.00 94.62 128 GLN A CA 1
ATOM 1006 C C . GLN A 1 128 ? 9.358 -11.318 -1.320 1.00 94.62 128 GLN A C 1
ATOM 1008 O O . GLN A 1 128 ? 8.772 -11.473 -0.249 1.00 94.62 128 GLN A O 1
ATOM 1013 N N . LEU A 1 129 ? 8.709 -11.008 -2.448 1.00 96.50 129 LEU A N 1
ATOM 1014 C CA . LEU A 1 129 ? 7.250 -10.906 -2.538 1.00 96.50 129 LEU A CA 1
ATOM 1015 C C . LEU A 1 129 ? 6.571 -12.237 -2.206 1.00 96.50 129 LEU A C 1
ATOM 1017 O O . LEU A 1 129 ? 5.579 -12.250 -1.476 1.00 96.50 129 LEU A O 1
ATOM 1021 N N . ASP A 1 130 ? 7.103 -13.342 -2.726 1.00 97.12 130 ASP A N 1
ATOM 1022 C CA . ASP A 1 130 ? 6.580 -14.681 -2.463 1.00 97.12 130 ASP A CA 1
ATOM 1023 C C . ASP A 1 130 ? 6.712 -15.044 -0.982 1.00 97.12 130 ASP A C 1
ATOM 1025 O O . ASP A 1 130 ? 5.739 -15.486 -0.369 1.00 97.12 130 ASP A O 1
ATOM 1029 N N . TYR A 1 131 ? 7.869 -14.764 -0.376 1.00 96.94 131 TYR A N 1
ATOM 1030 C CA . TYR A 1 131 ? 8.080 -14.946 1.058 1.00 96.94 131 TYR A CA 1
ATOM 1031 C C . TYR A 1 131 ? 7.080 -14.134 1.892 1.00 96.94 131 TYR A C 1
ATOM 1033 O O . TYR A 1 131 ? 6.434 -14.677 2.788 1.00 96.94 131 TYR A O 1
ATOM 1041 N N . TRP A 1 132 ? 6.893 -12.847 1.589 1.00 97.38 132 TRP A N 1
ATOM 1042 C CA . TRP A 1 132 ? 5.945 -12.012 2.328 1.00 97.38 132 TRP A CA 1
ATOM 1043 C C . TRP A 1 132 ? 4.507 -12.512 2.226 1.00 97.38 132 TRP A C 1
ATOM 1045 O O . TRP A 1 132 ? 3.806 -12.526 3.234 1.00 97.38 132 TRP A O 1
ATOM 1055 N N . ARG A 1 133 ? 4.076 -12.960 1.044 1.00 97.25 133 ARG A N 1
ATOM 1056 C CA . ARG A 1 133 ? 2.733 -13.524 0.839 1.00 97.25 133 ARG A CA 1
ATOM 1057 C C . ARG A 1 133 ? 2.548 -14.867 1.533 1.00 97.25 133 ARG A C 1
ATOM 1059 O O . ARG A 1 133 ? 1.450 -15.156 1.993 1.00 97.25 133 ARG A O 1
ATOM 1066 N N . GLU A 1 134 ? 3.600 -15.678 1.637 1.00 97.56 134 GLU A N 1
ATOM 1067 C CA . GLU A 1 134 ? 3.562 -16.913 2.426 1.00 97.56 134 GLU A CA 1
ATOM 1068 C C . GLU A 1 134 ? 3.351 -16.609 3.916 1.00 97.56 134 GLU A C 1
ATOM 1070 O O . GLU A 1 134 ? 2.552 -17.272 4.576 1.00 97.56 134 GLU A O 1
ATOM 1075 N N . GLN A 1 135 ? 4.038 -15.591 4.447 1.00 97.88 135 GLN A N 1
ATOM 1076 C CA . GLN A 1 135 ? 3.929 -15.216 5.860 1.00 97.88 135 GLN A CA 1
ATOM 1077 C C . GLN A 1 135 ? 2.649 -14.430 6.179 1.00 97.88 135 GLN A C 1
ATOM 1079 O O . GLN A 1 135 ? 2.081 -14.594 7.257 1.00 97.88 135 GLN A O 1
ATOM 1084 N N . CYS A 1 136 ? 2.196 -13.579 5.259 1.00 97.69 136 CYS A N 1
ATOM 1085 C CA . CYS A 1 136 ? 1.017 -12.731 5.392 1.00 97.69 136 CYS A CA 1
ATOM 1086 C C . CYS A 1 136 ? 0.142 -12.865 4.129 1.00 97.69 136 CYS A C 1
ATOM 1088 O O . CYS A 1 136 ? 0.266 -12.058 3.208 1.00 97.69 136 CYS A O 1
ATOM 1090 N N . PRO A 1 137 ? -0.745 -13.879 4.063 1.00 95.50 137 PRO A N 1
ATOM 1091 C CA . PRO A 1 137 ? -1.577 -14.132 2.880 1.00 95.50 137 PRO A CA 1
ATOM 1092 C C . PRO A 1 137 ? -2.514 -12.979 2.503 1.00 95.50 137 PRO A C 1
ATOM 1094 O O . PRO A 1 137 ? -2.826 -12.803 1.328 1.00 95.50 137 PRO A O 1
ATOM 1097 N N . ASP A 1 138 ? -2.925 -12.177 3.488 1.00 94.06 138 ASP A N 1
ATOM 1098 C CA . ASP A 1 138 ? -3.774 -10.997 3.2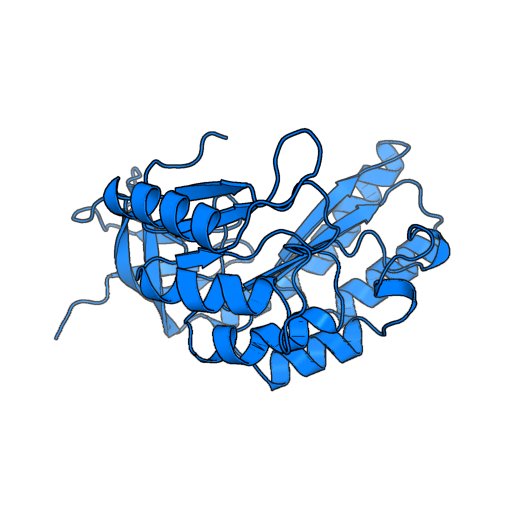94 1.00 94.06 138 ASP A CA 1
ATOM 1099 C C . ASP A 1 138 ? -3.014 -9.753 2.818 1.00 94.06 138 ASP A C 1
ATOM 1101 O O . ASP A 1 1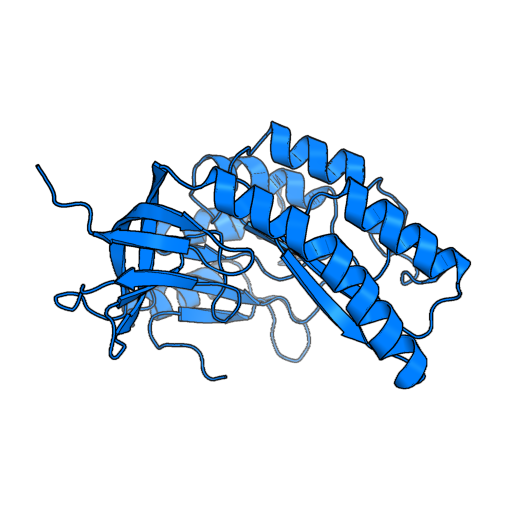38 ? -3.645 -8.725 2.560 1.00 94.06 138 ASP A O 1
ATOM 1105 N N . LEU A 1 139 ? -1.682 -9.831 2.702 1.00 97.62 139 LEU A N 1
ATOM 1106 C CA . LEU A 1 139 ? -0.836 -8.708 2.318 1.00 97.62 139 LEU A CA 1
ATOM 1107 C C . LEU A 1 139 ? -1.225 -8.162 0.946 1.00 97.62 139 LEU A C 1
ATOM 1109 O O . LEU A 1 139 ? -1.154 -8.857 -0.069 1.00 97.62 139 LEU A O 1
ATOM 1113 N N . VAL A 1 140 ? -1.529 -6.869 0.926 1.00 97.94 140 VAL A N 1
ATOM 1114 C CA . VAL A 1 140 ? -1.727 -6.099 -0.298 1.00 97.94 140 VAL A CA 1
ATOM 1115 C C . VAL A 1 140 ? -0.458 -5.320 -0.622 1.00 97.94 140 VAL A C 1
ATOM 1117 O O . VAL A 1 140 ? 0.094 -4.630 0.235 1.00 97.94 140 VAL A O 1
ATOM 1120 N N . VAL A 1 141 ? 0.012 -5.410 -1.867 1.00 97.94 141 VAL A N 1
ATOM 1121 C CA . VAL A 1 141 ? 1.217 -4.706 -2.321 1.00 97.94 141 VAL A CA 1
ATOM 1122 C C . VAL A 1 141 ? 0.906 -3.801 -3.505 1.00 97.94 141 VAL A C 1
ATOM 1124 O O . VAL A 1 141 ? 0.477 -4.259 -4.567 1.00 97.94 141 VAL A O 1
ATOM 1127 N N . VAL A 1 142 ? 1.195 -2.512 -3.336 1.00 97.44 142 VAL A N 1
ATOM 1128 C CA . VAL A 1 142 ? 1.124 -1.490 -4.381 1.00 97.44 142 VAL A CA 1
ATOM 1129 C C . VAL A 1 142 ? 2.533 -1.126 -4.834 1.00 97.44 142 VAL A C 1
ATOM 1131 O O . VAL A 1 142 ? 3.389 -0.767 -4.027 1.00 97.44 142 VAL A O 1
ATOM 1134 N N . GLY A 1 143 ? 2.791 -1.238 -6.137 1.00 96.38 143 GLY A N 1
ATOM 1135 C CA . GLY A 1 143 ? 4.092 -0.918 -6.722 1.00 96.38 143 GLY A CA 1
ATOM 1136 C C . GLY A 1 143 ? 4.122 0.445 -7.400 1.00 96.38 143 GLY A C 1
ATOM 1137 O O . GLY A 1 143 ? 3.313 0.712 -8.282 1.00 96.38 143 GLY A O 1
ATOM 1138 N N . HIS A 1 144 ? 5.111 1.272 -7.074 1.00 96.25 144 HIS A N 1
ATOM 1139 C CA . HIS A 1 144 ? 5.417 2.487 -7.829 1.00 96.25 144 HIS A CA 1
ATOM 1140 C C . HIS A 1 144 ? 6.540 2.207 -8.826 1.00 96.25 144 HIS A C 1
ATOM 1142 O O . HIS A 1 144 ? 7.637 1.773 -8.457 1.00 96.25 144 HIS A O 1
ATOM 1148 N N . LEU A 1 145 ? 6.244 2.448 -10.101 1.00 96.38 145 LEU A N 1
ATOM 1149 C CA . LEU A 1 145 ? 7.091 2.134 -11.247 1.00 96.38 145 LEU A CA 1
ATOM 1150 C C . LEU A 1 145 ? 7.393 3.406 -12.037 1.00 96.38 145 LEU A C 1
ATOM 1152 O O . LEU A 1 145 ? 6.586 4.335 -12.071 1.00 96.38 145 LEU A O 1
ATOM 1156 N N . SER A 1 146 ? 8.523 3.446 -12.737 1.00 95.44 146 SER A N 1
ATOM 1157 C CA . SER A 1 146 ? 8.861 4.541 -13.635 1.00 95.44 146 SER A CA 1
ATOM 1158 C C . SER A 1 146 ? 9.442 4.049 -14.954 1.00 95.44 146 SER A C 1
ATOM 1160 O O . SER A 1 146 ? 10.425 3.316 -14.968 1.00 95.44 146 SER A O 1
ATOM 1162 N N . ILE A 1 147 ? 8.820 4.465 -16.060 1.00 96.50 147 ILE A N 1
ATOM 1163 C CA . ILE A 1 147 ? 9.147 4.033 -17.428 1.00 96.50 147 ILE A CA 1
ATOM 1164 C C . ILE A 1 147 ? 9.162 5.212 -18.407 1.00 96.50 147 ILE A C 1
ATOM 1166 O O . ILE A 1 147 ? 8.665 6.297 -18.108 1.00 96.50 147 ILE A O 1
ATOM 1170 N N . GLY A 1 148 ? 9.681 4.983 -19.609 1.00 94.38 148 GLY A N 1
ATOM 1171 C CA . GLY A 1 148 ? 9.581 5.851 -20.783 1.00 94.38 148 GLY A CA 1
ATOM 1172 C C . GLY A 1 148 ? 10.926 6.269 -21.385 1.00 94.38 148 GLY A C 1
ATOM 1173 O O . GLY A 1 148 ? 11.019 6.432 -22.600 1.00 94.38 148 GLY A O 1
ATOM 1174 N N . ASP A 1 149 ? 11.982 6.380 -20.578 1.00 94.31 149 ASP A N 1
ATOM 1175 C CA . ASP A 1 149 ? 13.364 6.639 -21.015 1.00 94.31 149 ASP A CA 1
ATOM 1176 C C . ASP A 1 149 ? 14.249 5.377 -21.046 1.00 94.31 149 ASP A C 1
ATOM 1178 O O . ASP A 1 149 ? 15.394 5.425 -21.498 1.00 94.31 149 ASP A O 1
ATOM 1182 N N . ASP A 1 150 ? 13.696 4.236 -20.639 1.00 96.44 150 ASP A N 1
ATOM 1183 C CA . ASP A 1 150 ? 14.305 2.911 -20.695 1.00 96.44 150 ASP A CA 1
ATOM 1184 C C . ASP A 1 150 ? 14.501 2.414 -22.145 1.00 96.44 150 ASP A C 1
ATOM 1186 O O . ASP A 1 150 ? 13.818 2.820 -23.092 1.00 96.44 150 ASP A O 1
ATOM 1190 N N . THR A 1 151 ? 15.459 1.518 -22.364 1.00 96.94 151 THR A N 1
ATOM 1191 C CA . THR A 1 151 ? 15.635 0.855 -23.669 1.00 96.94 151 THR A CA 1
ATOM 1192 C C . THR A 1 151 ? 14.552 -0.212 -23.894 1.00 96.94 151 THR A C 1
ATOM 1194 O O . THR A 1 151 ? 13.962 -0.687 -22.930 1.00 96.94 151 THR A O 1
ATOM 1197 N N . PRO A 1 152 ? 14.282 -0.657 -25.138 1.00 96.44 152 PRO A N 1
ATOM 1198 C CA . PRO A 1 152 ? 13.294 -1.714 -25.383 1.00 96.44 152 PRO A CA 1
ATOM 1199 C C . PRO A 1 152 ? 13.528 -3.003 -24.580 1.00 96.44 152 PRO A C 1
ATOM 1201 O O . PRO A 1 152 ? 12.570 -3.572 -24.076 1.00 96.44 152 PRO A O 1
ATOM 1204 N N . GLY A 1 153 ? 14.786 -3.432 -24.417 1.00 97.31 153 GLY A N 1
ATOM 1205 C CA . GLY A 1 153 ? 15.107 -4.627 -23.626 1.00 97.31 153 GLY A CA 1
ATOM 1206 C C . GLY A 1 153 ? 14.923 -4.418 -22.122 1.00 97.31 153 GLY A C 1
ATOM 1207 O O . GLY A 1 153 ? 14.516 -5.335 -21.421 1.00 97.31 153 GLY A O 1
ATOM 1208 N N . GLN A 1 154 ? 15.165 -3.205 -21.617 1.00 97.19 154 GLN A N 1
ATOM 1209 C CA . GLN A 1 154 ? 14.848 -2.875 -20.226 1.00 97.19 154 GLN A CA 1
ATOM 1210 C C . GLN A 1 154 ? 13.328 -2.891 -20.020 1.00 97.19 154 GLN A C 1
ATOM 1212 O O . GLN A 1 154 ? 12.866 -3.524 -19.077 1.00 97.19 154 GLN A O 1
ATOM 1217 N N . PHE A 1 155 ? 12.551 -2.302 -20.934 1.00 97.94 155 PHE A N 1
ATOM 1218 C CA . PHE A 1 155 ? 11.090 -2.356 -20.869 1.00 97.94 155 PHE A CA 1
ATOM 1219 C C . PHE A 1 155 ? 10.557 -3.790 -20.790 1.00 97.94 155 PHE A C 1
ATOM 1221 O O . PHE A 1 155 ? 9.702 -4.083 -19.961 1.00 97.94 155 PHE A O 1
ATOM 1228 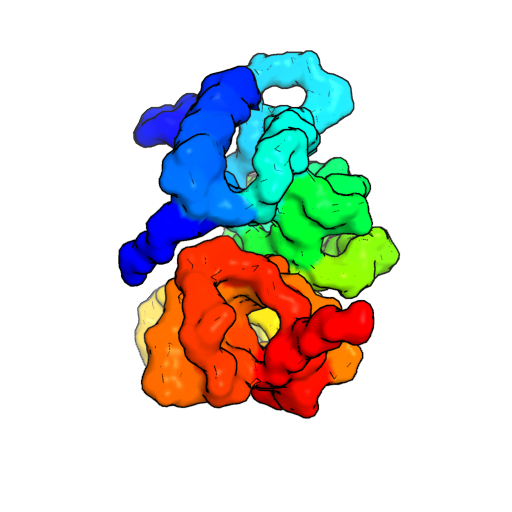N N . GLU A 1 156 ? 11.090 -4.690 -21.619 1.00 97.62 156 GLU A N 1
ATOM 1229 C CA . GLU A 1 156 ? 10.704 -6.105 -21.642 1.00 97.62 156 GLU A CA 1
ATOM 1230 C C . GLU A 1 156 ? 10.954 -6.778 -20.283 1.00 97.62 156 GLU A C 1
ATOM 1232 O O . GLU A 1 156 ? 10.046 -7.404 -19.741 1.00 97.62 156 GLU A O 1
ATOM 1237 N N . LEU A 1 157 ? 12.114 -6.534 -19.654 1.00 96.12 157 LEU A N 1
ATOM 1238 C CA . LEU A 1 157 ? 12.384 -7.002 -18.286 1.00 96.12 157 LEU A CA 1
ATOM 1239 C C . LEU A 1 157 ? 11.355 -6.477 -17.275 1.00 96.12 157 LEU A C 1
ATOM 1241 O O . LEU A 1 157 ? 10.984 -7.192 -16.348 1.00 96.12 157 LEU A O 1
ATOM 1245 N N . MET A 1 158 ? 10.892 -5.235 -17.439 1.00 96.75 158 MET A N 1
ATOM 1246 C CA . MET A 1 158 ? 9.864 -4.657 -16.572 1.00 96.75 158 MET A CA 1
ATOM 1247 C C . MET A 1 158 ? 8.505 -5.330 -16.758 1.00 96.75 158 MET A C 1
ATOM 1249 O O . MET A 1 158 ? 7.802 -5.561 -15.775 1.00 96.75 158 MET A O 1
ATOM 1253 N N . GLN A 1 159 ? 8.140 -5.652 -17.999 1.00 98.12 159 GLN A N 1
ATOM 1254 C CA . GLN A 1 159 ? 6.909 -6.378 -18.303 1.00 98.12 159 GLN A CA 1
ATOM 1255 C C . GLN A 1 159 ? 6.948 -7.790 -17.712 1.00 98.12 159 GLN A C 1
ATOM 1257 O O . GLN A 1 159 ? 6.017 -8.177 -17.007 1.00 98.12 159 GLN A O 1
ATOM 1262 N N . ASP A 1 160 ? 8.037 -8.526 -17.939 1.00 98.00 160 ASP A N 1
ATOM 1263 C CA . ASP A 1 160 ? 8.216 -9.880 -17.411 1.00 98.00 160 ASP A CA 1
ATOM 1264 C C . ASP A 1 160 ? 8.187 -9.889 -15.880 1.00 98.00 160 ASP A C 1
ATOM 1266 O O . ASP A 1 160 ? 7.508 -10.714 -15.262 1.00 98.00 160 ASP A O 1
ATOM 1270 N N . TRP A 1 161 ? 8.873 -8.927 -15.256 1.00 97.69 161 TRP A N 1
ATOM 1271 C CA . TRP A 1 161 ? 8.867 -8.778 -13.808 1.00 97.69 161 TRP A CA 1
ATOM 1272 C C . TRP A 1 161 ? 7.475 -8.442 -13.274 1.00 97.69 161 TRP A C 1
ATOM 1274 O O . TRP A 1 161 ? 7.036 -9.084 -12.327 1.00 97.69 161 TRP A O 1
ATOM 1284 N N . LEU A 1 162 ? 6.750 -7.492 -13.879 1.00 98.06 162 LEU A N 1
ATOM 1285 C CA . LEU A 1 162 ? 5.409 -7.117 -13.420 1.00 98.06 162 LEU A CA 1
ATOM 1286 C C . LEU A 1 162 ? 4.431 -8.295 -13.525 1.00 98.06 162 LEU A C 1
ATOM 1288 O O . LEU A 1 162 ? 3.650 -8.538 -12.603 1.00 98.06 162 LEU A O 1
ATOM 1292 N N . ALA A 1 163 ? 4.518 -9.060 -14.616 1.00 98.12 163 ALA A N 1
ATOM 1293 C CA . ALA A 1 163 ? 3.725 -10.267 -14.806 1.00 98.12 163 ALA A CA 1
ATOM 1294 C C . ALA A 1 163 ? 4.004 -11.312 -13.714 1.00 98.12 163 ALA A C 1
ATOM 1296 O O . ALA A 1 163 ? 3.071 -11.943 -13.224 1.00 98.12 163 ALA A O 1
ATOM 1297 N N . ALA A 1 164 ? 5.261 -11.490 -13.303 1.00 98.06 164 ALA A N 1
ATOM 1298 C CA . ALA A 1 164 ? 5.627 -12.421 -12.236 1.00 98.06 164 ALA A CA 1
ATOM 1299 C C . ALA A 1 164 ? 5.300 -11.883 -10.831 1.00 98.06 164 ALA A C 1
ATOM 1301 O O . ALA A 1 164 ? 4.883 -12.642 -9.962 1.00 98.06 164 ALA A O 1
ATOM 1302 N N . ALA A 1 165 ? 5.449 -10.576 -10.612 1.00 97.69 165 ALA A N 1
ATOM 1303 C CA . ALA A 1 165 ? 5.310 -9.944 -9.306 1.00 97.69 165 ALA A CA 1
ATOM 1304 C C . ALA A 1 165 ? 3.881 -10.008 -8.759 1.00 97.69 165 ALA A C 1
ATOM 1306 O O . ALA A 1 165 ? 3.712 -9.969 -7.542 1.00 97.69 165 ALA A O 1
ATOM 1307 N N . GLN A 1 166 ? 2.857 -10.120 -9.617 1.00 97.75 166 GLN A N 1
ATOM 1308 C CA . GLN A 1 166 ? 1.448 -10.278 -9.217 1.00 97.75 166 GLN A CA 1
ATOM 1309 C C . GLN A 1 166 ? 0.991 -9.228 -8.183 1.00 97.75 166 GLN A C 1
ATOM 1311 O O . GLN A 1 166 ? 0.322 -9.554 -7.197 1.00 97.75 166 GLN A O 1
ATOM 1316 N N . LEU A 1 167 ? 1.425 -7.976 -8.367 1.00 98.00 167 LEU A N 1
ATOM 1317 C CA . LEU A 1 167 ? 1.095 -6.859 -7.480 1.00 98.00 167 LEU A CA 1
ATOM 1318 C C . LEU A 1 167 ? -0.401 -6.552 -7.530 1.00 98.00 167 LEU A C 1
ATOM 1320 O O . LEU A 1 167 ? -1.026 -6.660 -8.585 1.00 98.00 167 LEU A O 1
ATOM 1324 N N . ASP A 1 168 ? -0.965 -6.132 -6.404 1.00 97.75 168 ASP A N 1
ATOM 1325 C CA . ASP A 1 168 ? -2.389 -5.825 -6.300 1.00 97.75 168 ASP A CA 1
ATOM 1326 C C . ASP A 1 168 ? -2.743 -4.585 -7.124 1.00 97.75 168 ASP A C 1
ATOM 1328 O O . ASP A 1 168 ? -3.783 -4.560 -7.786 1.00 97.75 168 ASP A O 1
ATOM 1332 N N . ARG A 1 169 ? -1.856 -3.578 -7.141 1.00 96.25 169 ARG A N 1
ATOM 1333 C CA . ARG A 1 169 ? -1.959 -2.369 -7.976 1.00 96.25 169 ARG A CA 1
ATOM 1334 C C . ARG A 1 169 ? -0.582 -1.839 -8.357 1.00 96.25 169 ARG A C 1
ATOM 1336 O O . ARG A 1 169 ? 0.402 -2.096 -7.660 1.00 96.25 169 ARG A O 1
ATOM 1343 N N . VAL A 1 170 ? -0.532 -1.031 -9.417 1.00 96.62 170 VAL A N 1
ATOM 1344 C CA . VAL A 1 170 ? 0.655 -0.232 -9.738 1.00 96.62 170 VAL A CA 1
ATOM 1345 C C . VAL A 1 170 ? 0.322 1.214 -10.061 1.00 96.62 170 VAL A C 1
ATOM 1347 O O . VAL A 1 170 ? -0.646 1.504 -10.761 1.00 96.62 170 VAL A O 1
ATOM 1350 N N . GLU A 1 171 ? 1.185 2.114 -9.605 1.00 95.75 171 GLU A N 1
ATOM 1351 C CA . GLU A 1 171 ? 1.243 3.495 -10.064 1.00 95.75 171 GLU A CA 1
ATOM 1352 C C . GLU A 1 171 ? 2.437 3.671 -11.004 1.00 95.75 171 GLU A C 1
ATO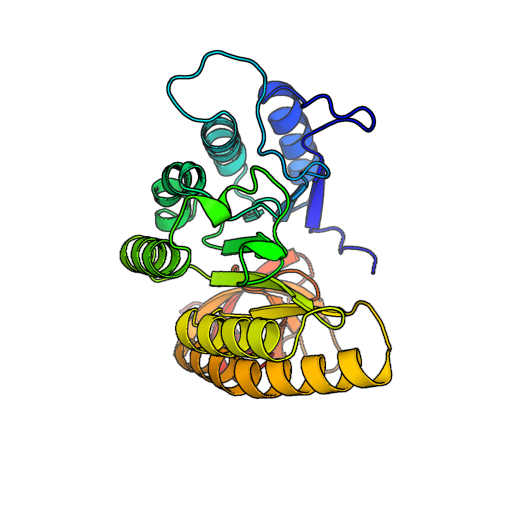M 1354 O O . GLU A 1 171 ? 3.565 3.290 -10.685 1.00 95.75 171 GLU A O 1
ATOM 1359 N N . ILE A 1 172 ? 2.200 4.254 -12.181 1.00 96.69 172 ILE A N 1
ATOM 1360 C CA . ILE A 1 172 ? 3.217 4.380 -13.231 1.00 96.69 172 ILE A CA 1
ATOM 1361 C C . ILE A 1 172 ? 3.554 5.852 -13.457 1.00 96.69 172 ILE A C 1
ATOM 1363 O O . ILE A 1 172 ? 2.735 6.621 -13.961 1.00 96.69 172 ILE A O 1
ATOM 1367 N N . ALA A 1 173 ? 4.798 6.219 -13.160 1.00 96.62 173 ALA A N 1
ATOM 1368 C CA . ALA A 1 173 ? 5.372 7.521 -13.462 1.00 96.62 173 ALA A CA 1
ATOM 1369 C C . ALA A 1 173 ? 6.120 7.503 -14.807 1.00 96.62 173 ALA A C 1
ATOM 1371 O O . ALA A 1 173 ? 7.140 6.832 -14.971 1.00 96.62 173 ALA A O 1
ATOM 1372 N N . THR A 1 174 ? 5.655 8.289 -15.773 1.00 96.94 174 THR A N 1
ATOM 1373 C CA . THR A 1 174 ? 6.269 8.391 -17.106 1.00 96.94 174 THR A CA 1
ATOM 1374 C C . THR A 1 174 ? 7.430 9.392 -17.150 1.00 96.94 174 THR A C 1
ATOM 1376 O O . THR A 1 174 ? 7.328 10.487 -16.593 1.00 96.94 174 THR A O 1
ATOM 1379 N N . ARG A 1 175 ? 8.502 9.064 -17.878 1.00 94.88 175 ARG A N 1
ATOM 1380 C CA . ARG A 1 175 ? 9.680 9.908 -18.156 1.00 94.88 175 ARG A CA 1
ATOM 1381 C C . ARG A 1 175 ? 10.005 9.911 -19.655 1.00 94.88 175 ARG A C 1
ATOM 1383 O O . ARG A 1 175 ? 9.498 9.088 -20.408 1.00 94.88 175 ARG A O 1
ATOM 1390 N N . GLY A 1 176 ? 10.867 10.825 -20.099 1.00 94.44 176 GLY A N 1
ATOM 1391 C CA . GLY A 1 176 ? 11.345 10.850 -21.486 1.00 94.44 176 GLY A CA 1
ATOM 1392 C C . GLY A 1 176 ? 10.328 11.383 -22.504 1.00 94.44 176 GLY A C 1
ATOM 1393 O O . GLY A 1 176 ? 9.569 12.312 -22.223 1.00 94.44 176 GLY A O 1
ATOM 1394 N N . GLU A 1 177 ? 10.366 10.850 -23.729 1.00 96.12 177 GLU A N 1
ATOM 1395 C CA . GLU A 1 177 ? 9.493 11.295 -24.820 1.00 96.12 177 GLU A CA 1
ATOM 1396 C C . GLU A 1 177 ? 8.050 10.812 -24.605 1.00 96.12 177 GLU A C 1
ATOM 1398 O O . GLU A 1 177 ? 7.794 9.611 -24.529 1.00 96.12 177 GLU A O 1
ATOM 1403 N N . ALA A 1 178 ? 7.093 11.745 -24.588 1.00 96.56 178 ALA A N 1
ATOM 1404 C CA . ALA A 1 178 ? 5.690 11.462 -24.285 1.00 96.56 178 ALA A CA 1
ATOM 1405 C C . ALA A 1 178 ? 5.069 10.356 -25.159 1.00 96.56 178 ALA A C 1
ATOM 1407 O O . ALA A 1 178 ? 4.293 9.552 -24.654 1.00 96.56 178 ALA A O 1
ATOM 1408 N N . THR A 1 179 ? 5.412 10.274 -26.450 1.00 97.50 179 THR A N 1
ATOM 1409 C CA . THR A 1 179 ? 4.868 9.241 -27.350 1.00 97.50 179 THR A CA 1
ATOM 1410 C C . THR A 1 179 ? 5.246 7.834 -26.889 1.00 97.50 179 THR A C 1
ATOM 1412 O O . THR A 1 179 ? 4.387 6.957 -26.801 1.00 97.50 179 THR A O 1
ATOM 1415 N N . ILE A 1 180 ? 6.529 7.625 -26.578 1.00 96.88 180 ILE A N 1
ATOM 1416 C CA . ILE A 1 180 ? 7.061 6.334 -26.130 1.00 96.88 180 ILE A CA 1
ATOM 1417 C C . ILE A 1 180 ? 6.551 6.028 -24.723 1.00 96.88 180 ILE A C 1
ATOM 1419 O O . ILE A 1 180 ? 6.081 4.921 -24.467 1.00 96.88 180 ILE A O 1
ATOM 1423 N N . ALA A 1 181 ? 6.591 7.017 -23.828 1.00 97.06 181 ALA A N 1
ATOM 1424 C CA . ALA A 1 181 ? 6.173 6.843 -22.446 1.00 97.06 181 ALA A CA 1
ATOM 1425 C C . ALA A 1 181 ? 4.683 6.480 -22.330 1.00 97.06 181 ALA A C 1
ATOM 1427 O O . ALA A 1 181 ? 4.346 5.543 -21.612 1.00 97.06 181 ALA A O 1
ATOM 1428 N N . ASN A 1 182 ? 3.804 7.139 -23.095 1.00 97.50 182 ASN A N 1
ATOM 1429 C CA . ASN A 1 182 ? 2.370 6.827 -23.115 1.00 97.50 182 ASN A CA 1
ATOM 1430 C C . ASN A 1 182 ? 2.090 5.435 -23.697 1.00 97.50 182 ASN A C 1
ATOM 1432 O O . ASN A 1 182 ? 1.241 4.712 -23.178 1.00 97.50 182 ASN A O 1
ATOM 1436 N N . LEU A 1 183 ? 2.807 5.041 -24.759 1.00 98.00 183 LEU A N 1
ATOM 1437 C CA . LEU A 1 183 ? 2.683 3.699 -25.333 1.00 98.00 183 LEU A CA 1
ATOM 1438 C C . LEU A 1 183 ? 3.040 2.626 -24.295 1.00 98.00 183 LEU A C 1
ATOM 1440 O O . LEU A 1 183 ? 2.275 1.687 -24.087 1.00 98.00 183 LEU A O 1
ATOM 1444 N N . ARG A 1 184 ? 4.178 2.796 -23.617 1.00 98.12 184 ARG A N 1
ATOM 1445 C CA . ARG A 1 184 ? 4.662 1.877 -22.580 1.00 98.12 184 ARG A CA 1
ATOM 1446 C C . ARG A 1 184 ? 3.764 1.845 -21.350 1.00 98.12 184 ARG A C 1
ATOM 1448 O O . ARG A 1 184 ? 3.485 0.769 -20.829 1.00 98.12 184 ARG A O 1
ATOM 1455 N N . GLN A 1 185 ? 3.270 3.001 -20.910 1.00 98.25 185 GLN A N 1
ATOM 1456 C CA . GLN A 1 185 ? 2.307 3.081 -19.814 1.00 98.25 185 GLN A CA 1
ATOM 1457 C C . GLN A 1 185 ? 1.051 2.267 -20.139 1.00 98.25 185 GLN A C 1
ATOM 1459 O O . GLN A 1 185 ? 0.651 1.443 -19.324 1.00 98.25 185 GLN A O 1
ATOM 1464 N N . GLY A 1 186 ? 0.490 2.424 -21.343 1.00 98.19 186 GLY A N 1
ATOM 1465 C CA . GLY A 1 186 ? -0.668 1.642 -21.782 1.00 98.19 186 GLY A CA 1
ATOM 1466 C C . GLY A 1 186 ? -0.396 0.134 -21.826 1.00 98.19 186 GLY A C 1
ATOM 1467 O O . GLY A 1 186 ? -1.248 -0.656 -21.434 1.00 98.19 186 GLY A O 1
ATOM 1468 N N . GLN A 1 187 ? 0.808 -0.280 -22.234 1.00 98.38 187 GLN A N 1
ATOM 1469 C CA . GLN A 1 187 ? 1.206 -1.694 -22.235 1.00 98.38 187 GLN A CA 1
ATOM 1470 C C . GLN A 1 187 ? 1.309 -2.281 -20.820 1.00 98.38 187 GLN A C 1
ATOM 1472 O O . GLN A 1 187 ? 0.846 -3.398 -20.596 1.00 98.38 187 GLN A O 1
ATOM 1477 N N . LEU A 1 188 ? 1.880 -1.544 -19.859 1.00 98.19 188 LEU A N 1
ATOM 1478 C CA . LEU A 1 188 ? 1.921 -1.987 -18.460 1.00 98.19 188 LEU A CA 1
ATOM 1479 C C . LEU A 1 188 ? 0.535 -1.972 -17.809 1.00 98.19 188 LEU A C 1
ATOM 1481 O O . LEU A 1 188 ? 0.217 -2.894 -17.068 1.00 98.19 188 LEU A O 1
ATOM 1485 N N . GLN A 1 189 ? -0.308 -0.983 -18.112 1.00 97.50 189 GLN A N 1
ATOM 1486 C CA . GLN A 1 189 ? -1.695 -0.946 -17.635 1.00 97.50 189 GLN A CA 1
ATOM 1487 C C . GLN A 1 189 ? -2.495 -2.147 -18.147 1.00 97.50 189 GLN A C 1
ATOM 1489 O O . GLN A 1 189 ? -3.151 -2.820 -17.359 1.00 97.50 189 GLN A O 1
ATOM 1494 N N . GLN A 1 190 ? -2.368 -2.477 -19.436 1.00 97.94 190 GLN A N 1
ATOM 1495 C CA . GLN A 1 190 ? -3.015 -3.650 -20.026 1.00 97.94 190 GLN A CA 1
ATOM 1496 C C . GLN A 1 190 ? -2.541 -4.967 -19.387 1.00 97.94 190 GLN A C 1
ATOM 1498 O O . GLN A 1 190 ? -3.310 -5.923 -19.303 1.00 97.94 190 GLN A O 1
ATOM 1503 N N . LEU A 1 191 ? -1.280 -5.030 -18.948 1.00 98.12 191 LEU A N 1
ATOM 1504 C CA . LEU A 1 191 ? -0.746 -6.176 -18.216 1.00 98.12 191 LEU A CA 1
ATOM 1505 C C . LEU A 1 191 ? -1.267 -6.232 -16.770 1.00 98.12 191 LEU A C 1
ATOM 1507 O O . LEU A 1 191 ? -1.586 -7.315 -16.284 1.00 98.12 191 LEU A O 1
ATOM 1511 N N . GLN A 1 192 ? -1.365 -5.083 -16.097 1.00 98.06 192 GLN A N 1
ATOM 1512 C CA . GLN A 1 192 ? -1.806 -4.988 -14.705 1.00 98.06 192 GLN A CA 1
ATOM 1513 C C . GLN A 1 192 ? -3.302 -5.267 -14.533 1.00 98.06 192 GLN A C 1
ATOM 1515 O O . GLN A 1 192 ? -3.684 -5.921 -13.567 1.00 98.06 192 GLN A O 1
ATOM 1520 N N . GLU A 1 193 ? -4.151 -4.767 -15.432 1.00 97.31 193 GLU A N 1
ATOM 1521 C CA . GLU A 1 193 ? -5.612 -4.843 -15.313 1.00 97.31 193 GLU A CA 1
ATOM 1522 C C . GLU A 1 193 ? -6.134 -6.253 -14.959 1.00 97.31 193 GLU A C 1
ATOM 1524 O O . GLU A 1 193 ? -6.836 -6.379 -13.952 1.00 97.31 193 GLU A O 1
ATOM 1529 N N . PRO A 1 194 ? -5.770 -7.336 -15.680 1.00 98.00 194 PRO A N 1
ATOM 1530 C CA . PRO A 1 194 ? -6.219 -8.680 -15.318 1.00 98.00 194 PRO A CA 1
ATOM 1531 C C . PRO A 1 194 ? -5.653 -9.182 -13.978 1.00 98.00 194 PRO A C 1
ATOM 1533 O O . PRO A 1 194 ? -6.312 -9.981 -13.313 1.00 98.00 194 PRO A O 1
ATOM 1536 N N . ILE A 1 195 ? -4.466 -8.723 -13.560 1.00 98.12 195 ILE A N 1
ATOM 1537 C CA . ILE A 1 195 ? -3.870 -9.075 -12.261 1.00 98.12 195 ILE A CA 1
ATOM 1538 C C . ILE A 1 195 ? -4.698 -8.443 -11.137 1.00 98.12 195 ILE A C 1
ATOM 1540 O O . ILE A 1 195 ? -5.177 -9.157 -10.255 1.00 98.12 195 ILE A O 1
ATOM 1544 N N . SER A 1 196 ? -4.943 -7.130 -11.204 1.00 97.69 196 SER A N 1
ATOM 1545 C CA . SER A 1 196 ? -5.776 -6.416 -10.226 1.00 97.69 196 SER A CA 1
ATOM 1546 C C . SER A 1 196 ? -7.209 -6.947 -10.199 1.00 97.69 196 SER A C 1
ATOM 1548 O O . SER A 1 196 ? -7.763 -7.153 -9.121 1.00 97.69 196 SER A O 1
ATOM 1550 N N . ALA A 1 197 ? -7.790 -7.254 -11.364 1.00 97.56 197 ALA A N 1
ATOM 1551 C CA . ALA A 1 197 ? -9.110 -7.874 -11.449 1.00 97.56 197 ALA A CA 1
ATOM 1552 C C . ALA A 1 197 ? -9.151 -9.234 -10.745 1.00 97.56 197 ALA A C 1
ATOM 1554 O O . ALA A 1 197 ? -10.071 -9.486 -9.975 1.00 97.56 197 ALA A O 1
ATOM 1555 N N . SER A 1 198 ? -8.150 -10.098 -10.953 1.00 97.81 198 SER A N 1
ATOM 1556 C CA . SER A 1 198 ? -8.090 -11.391 -10.264 1.00 97.81 198 SER A CA 1
ATOM 1557 C C . SER A 1 198 ? -7.931 -11.232 -8.751 1.00 97.81 198 SER A C 1
ATOM 1559 O O . SER A 1 198 ? -8.537 -11.991 -7.999 1.00 97.81 198 SER A O 1
ATOM 1561 N N . LYS A 1 199 ? -7.132 -10.260 -8.296 1.00 96.81 199 LYS A N 1
ATOM 1562 C CA . LYS A 1 199 ? -6.934 -9.969 -6.869 1.00 96.81 199 LYS A CA 1
ATOM 1563 C C . LYS A 1 199 ? -8.213 -9.469 -6.206 1.00 96.81 199 LYS A C 1
ATOM 1565 O O . LYS A 1 199 ? -8.581 -9.983 -5.156 1.00 96.81 199 LYS A O 1
ATOM 1570 N N . ASN A 1 200 ? -8.913 -8.531 -6.840 1.00 97.00 200 ASN A N 1
ATOM 1571 C CA . ASN A 1 200 ? -10.193 -8.035 -6.342 1.00 97.00 200 ASN A CA 1
ATOM 1572 C C . ASN A 1 200 ? -11.280 -9.118 -6.409 1.00 97.00 200 ASN A C 1
ATOM 1574 O O . ASN A 1 200 ? -12.067 -9.243 -5.479 1.00 97.00 200 ASN A O 1
ATOM 1578 N N . TYR A 1 201 ? -11.305 -9.942 -7.461 1.00 97.19 201 TYR A N 1
ATOM 1579 C CA . TYR A 1 201 ? -12.249 -11.058 -7.571 1.00 97.19 201 TYR A CA 1
ATOM 1580 C C . TYR A 1 201 ? -12.088 -12.069 -6.430 1.00 97.19 201 TYR A C 1
ATOM 1582 O O . TYR A 1 201 ? -13.079 -12.581 -5.926 1.00 97.19 201 TYR A O 1
ATOM 1590 N N . ASN A 1 202 ? -10.858 -12.313 -5.967 1.00 96.25 202 ASN A N 1
ATOM 1591 C CA . ASN A 1 202 ? -10.605 -13.179 -4.810 1.00 96.25 202 ASN A CA 1
ATOM 1592 C C . ASN A 1 202 ? -11.140 -12.614 -3.483 1.00 96.25 202 ASN A C 1
ATOM 1594 O O . ASN A 1 202 ? -11.107 -13.333 -2.494 1.00 96.25 202 ASN A O 1
ATOM 1598 N N . ARG A 1 203 ? -11.592 -11.352 -3.459 1.00 96.56 203 ARG A N 1
ATOM 1599 C CA . ARG A 1 203 ? -12.270 -10.724 -2.316 1.00 96.56 203 ARG A CA 1
ATOM 1600 C C . ARG A 1 203 ? -13.792 -10.825 -2.398 1.00 96.56 203 ARG A C 1
ATOM 1602 O O . ARG A 1 203 ? -14.470 -10.374 -1.488 1.00 96.56 203 ARG A O 1
ATOM 1609 N N . VAL A 1 204 ? -14.353 -11.340 -3.492 1.00 97.50 204 VAL A N 1
ATOM 1610 C CA . VAL A 1 204 ? -15.799 -11.589 -3.572 1.00 97.50 204 VAL A CA 1
ATOM 1611 C C . VAL A 1 204 ? -16.150 -12.688 -2.569 1.00 97.50 204 VAL A C 1
ATOM 1613 O O . VAL A 1 204 ? -15.424 -13.672 -2.472 1.00 97.50 204 VAL A O 1
ATOM 1616 N N . GLU A 1 205 ? -17.255 -12.508 -1.848 1.00 95.00 205 GLU A N 1
ATOM 1617 C CA . GLU A 1 205 ? -17.682 -13.291 -0.676 1.00 95.00 205 GLU A CA 1
ATOM 1618 C C . GLU A 1 205 ? -16.891 -13.022 0.619 1.00 95.00 205 GLU A C 1
ATOM 1620 O O . GLU A 1 205 ? -17.280 -13.546 1.664 1.00 95.00 205 GLU A O 1
ATOM 1625 N N . ASP A 1 206 ? -15.851 -12.175 0.604 1.00 96.75 206 ASP A N 1
ATOM 1626 C CA . ASP A 1 206 ? -15.227 -11.711 1.847 1.00 96.75 206 ASP A CA 1
ATOM 1627 C C . ASP A 1 206 ? -16.160 -10.739 2.587 1.00 96.75 206 ASP A C 1
ATOM 1629 O O . ASP A 1 206 ? -16.862 -9.913 1.992 1.00 96.75 206 ASP A O 1
ATOM 1633 N N . GLU A 1 207 ? -16.090 -10.786 3.913 1.00 97.31 207 GLU A N 1
ATOM 1634 C CA . GLU A 1 207 ? -16.619 -9.757 4.801 1.00 97.31 207 GLU A CA 1
ATOM 1635 C C . GLU A 1 207 ? -15.463 -8.824 5.161 1.00 97.31 207 GLU A C 1
ATOM 1637 O O . GLU A 1 207 ? -14.513 -9.218 5.843 1.00 97.31 207 GLU A O 1
ATOM 1642 N N . LEU A 1 208 ? -15.500 -7.588 4.667 1.00 97.38 208 LEU A N 1
ATOM 1643 C CA . LEU A 1 208 ? -14.421 -6.623 4.859 1.00 97.38 208 LEU A CA 1
ATOM 1644 C C . LEU A 1 208 ? -14.852 -5.506 5.802 1.00 97.38 208 LEU A C 1
ATOM 1646 O O . LEU A 1 208 ? -15.940 -4.948 5.673 1.00 97.38 208 LEU A O 1
ATOM 1650 N N . LEU A 1 209 ? -13.955 -5.131 6.716 1.00 97.62 209 LEU A N 1
ATOM 1651 C CA . LEU A 1 209 ? -14.093 -3.907 7.495 1.00 97.62 209 LEU A CA 1
ATOM 1652 C C . LEU A 1 209 ? -13.739 -2.708 6.606 1.00 97.62 209 LEU A C 1
ATOM 1654 O O . LEU A 1 209 ? -12.594 -2.563 6.164 1.00 97.62 209 LEU A O 1
ATOM 1658 N N . VAL A 1 210 ? -14.726 -1.856 6.350 1.00 98.19 210 VAL A N 1
ATOM 1659 C CA . VAL A 1 210 ? -14.654 -0.720 5.432 1.00 98.19 210 VAL A CA 1
ATOM 1660 C C . VAL A 1 210 ? -14.745 0.585 6.211 1.00 98.19 210 VAL A C 1
ATOM 1662 O O . VAL A 1 210 ? -15.696 0.814 6.951 1.00 98.19 210 VAL A O 1
ATOM 1665 N N . LEU A 1 211 ? -13.755 1.450 6.009 1.00 98.06 211 LEU A N 1
ATOM 1666 C CA . LEU A 1 211 ? -13.729 2.829 6.480 1.00 98.06 211 LEU A CA 1
ATOM 1667 C C . LEU A 1 211 ? -14.467 3.727 5.486 1.00 98.06 211 LEU A C 1
ATOM 1669 O O . LEU A 1 211 ? -14.051 3.818 4.330 1.00 98.06 211 LEU A O 1
ATOM 1673 N N . ILE A 1 212 ? -15.531 4.398 5.920 1.00 97.88 212 ILE A N 1
ATOM 1674 C CA . ILE A 1 212 ? -16.312 5.300 5.067 1.00 97.88 212 ILE A CA 1
ATOM 1675 C C . ILE A 1 212 ? -15.565 6.617 4.855 1.00 97.88 212 ILE A C 1
ATOM 1677 O O . ILE A 1 212 ? -15.278 7.344 5.806 1.00 97.88 212 ILE A O 1
ATOM 1681 N N . ASP A 1 213 ? -15.286 6.951 3.594 1.00 96.69 213 ASP A N 1
ATOM 1682 C CA . ASP A 1 213 ? -14.616 8.196 3.220 1.00 96.69 213 ASP A CA 1
ATOM 1683 C C . ASP A 1 213 ? -15.593 9.276 2.736 1.00 96.69 213 ASP A C 1
ATOM 1685 O O . ASP A 1 213 ? -15.342 10.468 2.921 1.00 96.69 213 ASP A O 1
ATOM 1689 N N . GLU A 1 214 ? -16.691 8.870 2.096 1.00 95.56 214 GLU A N 1
ATOM 1690 C CA . GLU A 1 214 ? -17.665 9.759 1.465 1.00 95.56 214 GLU A CA 1
ATOM 1691 C C . GLU A 1 214 ? -19.063 9.121 1.461 1.00 95.56 214 GLU A C 1
ATOM 1693 O O . GLU A 1 214 ? -19.207 7.904 1.375 1.00 95.56 214 GLU A O 1
ATOM 1698 N N . ILE A 1 215 ? -20.103 9.954 1.511 1.00 96.31 215 ILE A N 1
ATOM 1699 C CA . ILE A 1 215 ? -21.488 9.547 1.248 1.00 96.31 215 ILE A CA 1
ATOM 1700 C C . ILE A 1 215 ? -21.908 10.239 -0.047 1.00 96.31 215 ILE A C 1
ATOM 1702 O O . ILE A 1 215 ? -22.030 11.467 -0.086 1.00 96.31 215 ILE A O 1
ATOM 1706 N N . GLY A 1 216 ? -22.054 9.453 -1.111 1.00 92.31 216 GLY A N 1
ATOM 1707 C CA . GLY A 1 216 ? -22.374 9.930 -2.452 1.00 92.31 216 GLY A CA 1
ATOM 1708 C C . GLY A 1 216 ? -23.867 9.866 -2.771 1.00 92.31 216 GLY A C 1
ATOM 1709 O O . GLY A 1 216 ? -24.703 9.564 -1.922 1.00 92.31 216 GLY A O 1
ATOM 1710 N N . GLU A 1 217 ? -24.208 10.133 -4.035 1.00 90.94 217 GLU A N 1
ATOM 1711 C CA . GLU A 1 217 ? -25.596 10.046 -4.515 1.00 90.94 217 GLU A CA 1
ATOM 1712 C C . GLU A 1 217 ? -26.134 8.607 -4.489 1.00 90.94 217 GLU A C 1
ATOM 1714 O O . GLU A 1 217 ? -27.308 8.409 -4.188 1.00 90.94 217 GLU A O 1
ATOM 1719 N N . ASP A 1 218 ? -25.275 7.613 -4.731 1.00 89.94 218 ASP A N 1
ATOM 1720 C CA . ASP A 1 218 ? -25.647 6.196 -4.864 1.00 89.94 218 ASP A CA 1
ATOM 1721 C C . ASP A 1 218 ? -25.397 5.358 -3.591 1.00 89.94 218 ASP A C 1
ATOM 1723 O O . ASP A 1 218 ? -25.576 4.139 -3.604 1.00 89.94 218 ASP A O 1
ATOM 1727 N N . GLY A 1 219 ? -24.991 5.997 -2.490 1.00 95.81 219 GLY A N 1
ATOM 1728 C CA . GLY A 1 219 ? -24.712 5.354 -1.203 1.00 95.81 219 GLY A CA 1
ATOM 1729 C C . GLY A 1 219 ? -23.326 5.689 -0.652 1.00 95.81 219 GLY A C 1
ATOM 1730 O O . GLY A 1 219 ? -22.672 6.645 -1.086 1.00 95.81 219 GLY A O 1
ATOM 1731 N N . ALA A 1 220 ? -22.877 4.900 0.318 1.00 97.50 220 ALA A N 1
ATOM 1732 C CA . ALA A 1 220 ? -21.606 5.096 0.990 1.00 97.50 220 ALA A CA 1
ATOM 1733 C C . ALA A 1 220 ? -20.431 4.603 0.135 1.00 97.50 220 ALA A C 1
ATOM 1735 O O . ALA A 1 220 ? -20.493 3.587 -0.562 1.00 97.50 220 ALA A O 1
ATOM 1736 N N . ILE A 1 221 ? -19.329 5.343 0.200 1.00 97.38 221 ILE A N 1
ATOM 1737 C CA . ILE A 1 221 ? -18.075 5.040 -0.476 1.00 97.38 221 ILE A CA 1
ATOM 1738 C C . ILE A 1 221 ? -16.992 4.994 0.592 1.00 97.38 221 ILE A C 1
ATOM 1740 O O . ILE A 1 221 ? -16.771 5.959 1.327 1.00 97.38 221 ILE A O 1
ATOM 1744 N N . GLY A 1 222 ? -16.293 3.872 0.660 1.00 97.31 222 GLY A N 1
ATOM 1745 C CA . GLY A 1 222 ? -15.227 3.667 1.624 1.00 97.31 222 GLY A CA 1
ATOM 1746 C C . GLY A 1 222 ? -14.057 2.892 1.052 1.00 97.31 222 GLY A C 1
ATOM 1747 O O . GLY A 1 222 ? -13.918 2.733 -0.163 1.00 97.31 222 GLY A O 1
ATOM 1748 N N . ARG A 1 223 ? -13.209 2.403 1.950 1.00 97.56 223 ARG A N 1
ATOM 1749 C CA . ARG A 1 223 ? -12.047 1.568 1.645 1.00 97.56 223 ARG A CA 1
ATOM 1750 C C . ARG A 1 223 ? -11.858 0.515 2.719 1.00 97.56 223 ARG A C 1
ATOM 1752 O O . ARG A 1 223 ? -12.010 0.801 3.903 1.00 97.56 223 ARG A O 1
ATOM 1759 N N . TYR A 1 224 ? -11.445 -0.677 2.316 1.00 97.50 224 TYR A N 1
ATOM 1760 C CA . TYR A 1 224 ? -10.858 -1.629 3.257 1.00 97.50 224 TYR A CA 1
ATOM 1761 C C . TYR A 1 224 ? -9.350 -1.364 3.402 1.00 97.50 224 TYR A C 1
ATOM 1763 O O . TYR A 1 224 ? -8.781 -0.549 2.670 1.00 97.50 224 TYR A O 1
ATOM 1771 N N . PHE A 1 225 ? -8.674 -2.057 4.324 1.00 95.94 225 PHE A N 1
ATOM 1772 C CA . PHE A 1 225 ? -7.250 -1.817 4.609 1.00 95.94 225 PHE A CA 1
ATOM 1773 C C . PHE A 1 225 ? -6.346 -1.844 3.357 1.00 95.94 225 PHE A C 1
ATOM 1775 O O . PHE A 1 225 ? -5.372 -1.088 3.276 1.00 95.94 225 PHE A O 1
ATOM 1782 N N . GLY A 1 226 ? -6.691 -2.680 2.368 1.00 95.81 226 GLY A N 1
ATOM 1783 C CA . GLY A 1 226 ? -5.950 -2.884 1.123 1.00 95.81 226 GLY A CA 1
ATOM 1784 C C . GLY A 1 226 ? -6.069 -1.753 0.099 1.00 95.81 226 GLY A C 1
ATOM 1785 O O . GLY A 1 226 ? -5.496 -1.842 -0.982 1.00 95.81 226 GLY A O 1
ATOM 1786 N N . GLN A 1 227 ? -6.808 -0.689 0.405 1.00 95.50 227 GLN A N 1
ATOM 1787 C CA . GLN A 1 227 ? -6.970 0.471 -0.469 1.00 95.50 227 GLN A CA 1
ATOM 1788 C C . GLN A 1 227 ? -6.513 1.732 0.263 1.00 95.50 227 GLN A C 1
ATOM 1790 O O . GLN A 1 227 ? -6.970 2.030 1.371 1.00 95.50 227 GLN A O 1
ATOM 1795 N N . SER A 1 228 ? -5.614 2.499 -0.351 1.00 91.69 228 SER A N 1
ATOM 1796 C CA . SER A 1 228 ? -5.276 3.844 0.114 1.00 91.69 228 SER A CA 1
ATOM 1797 C C . SER A 1 228 ? -6.238 4.874 -0.483 1.00 91.69 228 SER A C 1
ATOM 1799 O O . SER A 1 228 ? -6.939 4.620 -1.465 1.00 91.69 228 SER A O 1
ATOM 1801 N N . TYR A 1 229 ? -6.335 6.043 0.148 1.00 89.81 229 TYR A N 1
ATOM 1802 C CA . TYR A 1 229 ? -7.264 7.075 -0.299 1.00 89.81 229 TYR A CA 1
ATOM 1803 C C . TYR A 1 229 ? -6.929 7.546 -1.719 1.00 89.81 229 TYR A C 1
ATOM 1805 O O . TYR A 1 229 ? -5.833 8.035 -1.982 1.00 89.81 229 TYR A O 1
ATOM 1813 N N . GLY A 1 230 ? -7.899 7.423 -2.626 1.00 87.62 230 GLY A N 1
ATOM 1814 C CA . GLY A 1 230 ? -7.727 7.732 -4.046 1.00 87.62 230 GLY A CA 1
ATOM 1815 C C . GLY A 1 230 ? -7.258 6.555 -4.909 1.00 87.62 230 GLY A C 1
ATOM 1816 O O . GLY A 1 230 ? -7.274 6.697 -6.129 1.00 87.62 230 GLY A O 1
ATOM 1817 N N . LEU A 1 231 ? -6.917 5.400 -4.319 1.00 89.56 231 LEU A N 1
ATOM 1818 C CA . LEU A 1 231 ? -6.506 4.185 -5.032 1.00 89.56 231 LEU A CA 1
ATOM 1819 C C . LEU A 1 231 ? -7.473 3.024 -4.769 1.00 89.56 231 LEU A C 1
ATOM 1821 O O . LEU A 1 231 ? -7.263 2.175 -3.902 1.00 89.56 231 LEU A O 1
ATOM 1825 N N . GLY A 1 232 ? -8.523 2.970 -5.591 1.00 92.19 232 GLY A N 1
ATOM 1826 C CA . GLY A 1 232 ? -9.618 2.013 -5.448 1.00 92.19 232 GLY A CA 1
ATOM 1827 C C . GLY A 1 232 ? -10.600 2.395 -4.343 1.00 92.19 232 GLY A C 1
ATOM 1828 O O . GLY A 1 232 ? -10.328 3.260 -3.508 1.00 92.19 232 GLY A O 1
ATOM 1829 N N . LYS A 1 233 ? -11.783 1.784 -4.392 1.00 95.94 233 LYS A N 1
ATOM 1830 C CA . LYS A 1 233 ? -12.891 2.051 -3.470 1.00 95.94 233 LYS A CA 1
ATOM 1831 C C . LYS A 1 233 ? -13.677 0.776 -3.177 1.00 95.94 233 LYS A C 1
ATOM 1833 O O . LYS A 1 233 ? -13.622 -0.186 -3.950 1.00 95.94 233 LYS A O 1
ATOM 1838 N N . VAL A 1 234 ? -14.434 0.808 -2.090 1.00 97.81 234 VAL A N 1
ATOM 1839 C CA . VAL A 1 234 ? -15.573 -0.070 -1.833 1.00 97.81 234 VAL A CA 1
ATOM 1840 C C . VAL A 1 234 ? -16.837 0.771 -1.953 1.00 97.81 234 VAL A C 1
ATOM 1842 O O . VAL A 1 234 ? -16.980 1.778 -1.258 1.00 97.81 234 VAL A O 1
ATOM 1845 N N . ILE A 1 235 ? -17.731 0.382 -2.856 1.00 97.56 235 ILE A N 1
ATOM 1846 C CA . ILE A 1 235 ? -19.028 1.027 -3.048 1.00 97.56 235 ILE A CA 1
ATOM 1847 C C . ILE A 1 235 ? -20.082 0.205 -2.307 1.00 97.56 235 ILE A C 1
ATOM 1849 O O . ILE A 1 235 ? -20.294 -0.965 -2.631 1.00 97.56 235 ILE A O 1
ATOM 1853 N N . VAL A 1 236 ? -20.743 0.829 -1.332 1.00 97.38 236 VAL A N 1
ATOM 1854 C CA . VAL A 1 236 ? -21.818 0.230 -0.533 1.00 97.38 236 VAL A CA 1
ATOM 1855 C C . VAL A 1 236 ? -23.140 0.832 -0.996 1.00 97.38 236 VAL A C 1
ATOM 1857 O O . VAL A 1 236 ? -23.592 1.878 -0.523 1.00 97.38 236 VAL A O 1
ATOM 1860 N N . GLY A 1 237 ? -23.705 0.214 -2.032 1.00 94.38 237 GLY A N 1
ATOM 1861 C CA . GLY A 1 237 ? -24.835 0.769 -2.772 1.00 94.38 237 GLY A CA 1
ATOM 1862 C C . GLY A 1 237 ? -26.097 0.880 -1.918 1.00 94.38 237 GLY A C 1
ATOM 1863 O O . GLY A 1 237 ? -26.505 -0.084 -1.277 1.00 94.38 237 GLY A O 1
ATOM 1864 N N . GLY A 1 238 ? -26.741 2.047 -1.948 1.00 93.44 238 GLY A N 1
ATOM 1865 C CA . GLY A 1 238 ? -27.993 2.297 -1.229 1.00 93.44 238 GLY A CA 1
ATOM 1866 C C . GLY A 1 238 ? -27.854 2.493 0.284 1.00 93.44 238 GLY A C 1
ATOM 1867 O O . GLY A 1 238 ? -28.876 2.677 0.943 1.00 93.44 238 GLY A O 1
ATOM 1868 N N . GLU A 1 239 ? -26.630 2.489 0.819 1.00 95.75 239 GLU A N 1
ATOM 1869 C CA . GLU A 1 239 ? -26.370 2.749 2.234 1.00 95.75 239 GLU A CA 1
ATOM 1870 C C . GLU A 1 239 ? -26.129 4.244 2.482 1.00 95.75 239 GLU A C 1
ATOM 1872 O O . GLU A 1 239 ? -25.247 4.848 1.872 1.00 95.75 239 GLU A O 1
ATOM 1877 N N . TYR A 1 240 ? -26.909 4.846 3.378 1.00 96.00 240 TYR A N 1
ATOM 1878 C CA . TYR A 1 240 ? -26.847 6.279 3.697 1.00 96.00 240 TYR A CA 1
ATOM 1879 C C . TYR A 1 240 ? -26.896 6.564 5.205 1.00 96.00 240 TYR A C 1
ATOM 1881 O O . TYR A 1 240 ? -26.710 7.715 5.599 1.00 96.00 240 TYR A O 1
ATOM 1889 N N . ASP A 1 241 ? -27.164 5.560 6.043 1.00 95.19 241 ASP A N 1
ATOM 1890 C CA . ASP A 1 241 ? -27.270 5.674 7.502 1.00 95.19 241 ASP A CA 1
ATOM 1891 C C . ASP A 1 241 ? -25.923 5.375 8.181 1.00 95.19 241 ASP A C 1
ATOM 1893 O O . ASP A 1 241 ? -25.815 4.635 9.155 1.00 95.19 241 ASP A O 1
ATOM 1897 N N . VAL A 1 242 ? -24.864 5.966 7.628 1.00 95.75 242 VAL A N 1
ATOM 1898 C CA . VAL A 1 242 ? -23.480 5.885 8.110 1.00 95.75 242 VAL A CA 1
ATOM 1899 C C . VAL A 1 242 ? -22.858 7.277 8.079 1.00 95.75 242 VAL A C 1
ATOM 1901 O O . VAL A 1 242 ? -23.368 8.178 7.415 1.00 95.75 242 VAL A O 1
ATOM 1904 N N . ASN A 1 243 ? -21.745 7.481 8.777 1.00 96.12 243 ASN A N 1
ATOM 1905 C CA . ASN A 1 243 ? -20.995 8.733 8.766 1.00 96.12 243 ASN A CA 1
ATOM 1906 C C . ASN A 1 243 ? -19.599 8.532 8.175 1.00 96.12 243 ASN A C 1
ATOM 1908 O O . ASN A 1 243 ? -18.994 7.468 8.274 1.00 96.12 243 ASN A O 1
ATOM 1912 N N . VAL A 1 244 ? -19.047 9.600 7.598 1.00 96.19 244 VAL A N 1
ATOM 1913 C CA . VAL A 1 244 ? -17.626 9.634 7.227 1.00 96.19 244 VAL A CA 1
ATOM 1914 C C . VAL A 1 244 ? -16.770 9.403 8.475 1.00 96.19 244 VAL A C 1
ATOM 1916 O O . VAL A 1 244 ? -16.953 10.083 9.486 1.00 96.19 244 VAL A O 1
ATOM 1919 N N . GLY A 1 245 ? -15.826 8.467 8.381 1.00 96.69 245 GLY A N 1
ATOM 1920 C CA . GLY A 1 245 ? -14.996 8.006 9.493 1.00 96.69 245 GLY A CA 1
ATOM 1921 C C . GLY A 1 245 ? -15.528 6.765 10.217 1.00 96.69 245 GLY A C 1
ATOM 1922 O O . GLY A 1 245 ? -14.801 6.221 11.048 1.00 96.69 245 GLY A O 1
ATOM 1923 N N . ASP A 1 246 ? -16.740 6.296 9.903 1.00 97.12 246 ASP A N 1
ATOM 1924 C CA . ASP A 1 246 ? -17.269 5.052 10.466 1.00 97.12 246 ASP A CA 1
ATOM 1925 C C . ASP A 1 246 ? -16.570 3.831 9.856 1.00 97.12 246 ASP A C 1
ATOM 1927 O O . ASP A 1 246 ? -16.219 3.811 8.672 1.00 97.12 246 ASP A O 1
ATOM 1931 N N . PHE A 1 247 ? -16.402 2.794 10.679 1.00 97.75 247 PHE A N 1
ATOM 1932 C CA . PHE A 1 247 ? -16.035 1.457 10.228 1.00 97.75 247 PHE A CA 1
ATOM 1933 C C . PHE A 1 247 ? -17.278 0.576 10.192 1.00 97.75 247 PHE A C 1
ATOM 1935 O O . PHE A 1 247 ? -17.931 0.395 11.220 1.00 97.75 247 PHE A O 1
ATOM 1942 N N . ILE A 1 248 ? -17.565 -0.003 9.030 1.00 97.44 248 ILE A N 1
ATOM 1943 C CA . ILE A 1 248 ? -18.690 -0.918 8.827 1.00 97.44 248 ILE A CA 1
ATOM 1944 C C . ILE A 1 248 ? -18.212 -2.241 8.234 1.00 97.44 248 ILE A C 1
ATOM 1946 O O . ILE A 1 248 ? -17.236 -2.272 7.485 1.00 97.44 248 ILE A O 1
ATOM 1950 N N . TRP A 1 249 ? -18.892 -3.337 8.556 1.00 97.75 249 TRP A N 1
ATOM 1951 C CA . TRP A 1 249 ? -18.666 -4.614 7.884 1.00 97.75 249 TRP A CA 1
ATOM 1952 C C . TRP A 1 249 ? -19.477 -4.664 6.593 1.00 97.75 249 TRP A C 1
ATOM 1954 O O . TRP A 1 249 ? -20.662 -4.334 6.581 1.00 97.75 249 TRP A O 1
ATOM 1964 N N . VAL A 1 250 ? -18.825 -5.047 5.500 1.00 98.12 250 VAL A N 1
ATOM 1965 C CA . VAL A 1 250 ? -19.420 -5.100 4.162 1.00 98.12 250 VAL A CA 1
ATOM 1966 C C . VAL A 1 250 ? -19.185 -6.479 3.568 1.00 98.12 250 VAL A C 1
ATOM 1968 O O . VAL A 1 250 ? -18.038 -6.911 3.455 1.00 98.12 250 VAL A O 1
ATOM 1971 N N . ALA A 1 251 ? -20.262 -7.139 3.149 1.00 97.44 251 ALA A N 1
ATOM 1972 C CA . ALA A 1 251 ? -20.186 -8.350 2.340 1.00 97.44 251 ALA A CA 1
ATOM 1973 C C . ALA A 1 251 ? -19.919 -7.961 0.882 1.00 97.44 251 ALA A C 1
ATOM 1975 O O . ALA A 1 251 ? -20.715 -7.243 0.269 1.00 97.44 251 ALA A O 1
ATOM 1976 N N . ILE A 1 252 ? -18.794 -8.407 0.326 1.00 98.06 252 ILE A N 1
ATOM 1977 C CA . ILE A 1 252 ? -18.402 -8.081 -1.047 1.00 98.06 252 ILE A CA 1
ATOM 1978 C C . ILE A 1 252 ? -19.122 -9.015 -2.023 1.00 98.06 252 ILE A C 1
ATOM 1980 O O . ILE A 1 252 ? -18.909 -10.224 -2.024 1.00 98.06 252 ILE A O 1
ATOM 1984 N N . GLU A 1 253 ? -19.951 -8.455 -2.900 1.00 97.44 253 GLU A N 1
ATOM 1985 C CA . GLU A 1 253 ? -20.761 -9.220 -3.861 1.00 97.44 253 GLU A CA 1
ATOM 1986 C C . GLU A 1 253 ? -20.167 -9.204 -5.272 1.00 97.44 253 GLU A C 1
ATOM 1988 O O . GLU A 1 253 ? -20.404 -10.105 -6.080 1.00 97.44 253 GLU A O 1
ATOM 1993 N N . PHE A 1 254 ? -19.413 -8.154 -5.595 1.00 96.62 254 PHE A N 1
ATOM 1994 C CA . PHE A 1 254 ? -18.875 -7.940 -6.927 1.00 96.62 254 PHE A CA 1
ATOM 1995 C C . PHE A 1 254 ? -17.568 -7.147 -6.881 1.00 96.62 254 PHE A C 1
ATOM 1997 O O . PHE A 1 254 ? -17.313 -6.355 -5.975 1.00 96.62 254 PHE A O 1
ATOM 2004 N N . ALA A 1 255 ? -16.738 -7.352 -7.896 1.00 97.50 255 ALA A N 1
ATOM 2005 C CA . ALA A 1 255 ? -15.459 -6.688 -8.054 1.00 97.50 255 ALA A CA 1
ATOM 2006 C C . ALA A 1 255 ? -15.180 -6.409 -9.533 1.00 97.50 255 ALA A C 1
ATOM 2008 O O . ALA A 1 255 ? -15.422 -7.259 -10.393 1.00 97.50 255 ALA A O 1
ATOM 2009 N N . ASP A 1 256 ? -14.610 -5.241 -9.813 1.00 95.06 256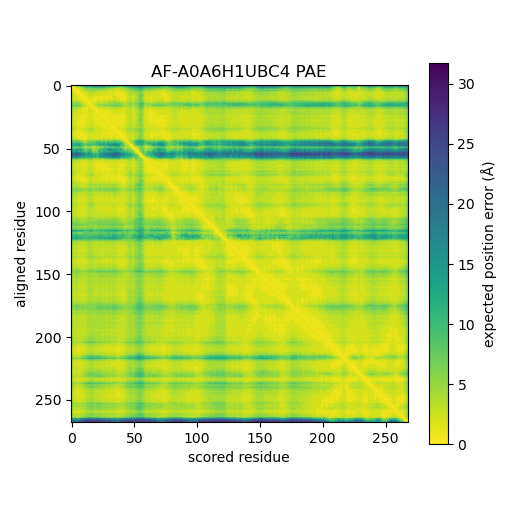 ASP A N 1
ATOM 2010 C CA . ASP A 1 256 ? -13.934 -4.955 -11.077 1.00 95.06 256 ASP A CA 1
ATOM 2011 C C . ASP A 1 256 ? -12.412 -4.823 -10.849 1.00 95.06 256 ASP A C 1
ATOM 2013 O O . ASP A 1 256 ? -11.890 -5.178 -9.789 1.00 95.06 256 ASP A O 1
ATOM 2017 N N . HIS A 1 257 ? -11.658 -4.370 -11.853 1.00 92.12 257 HIS A N 1
ATOM 2018 C CA . HIS A 1 257 ? -10.202 -4.231 -11.742 1.00 92.12 257 HIS A CA 1
ATOM 2019 C C . HIS A 1 257 ? -9.753 -3.104 -10.793 1.00 92.12 257 HIS A C 1
ATOM 2021 O O . HIS A 1 257 ? -8.634 -3.146 -10.283 1.00 92.12 257 HIS A O 1
ATOM 2027 N N . GLU A 1 258 ? -10.615 -2.130 -10.502 1.00 92.94 258 GLU A N 1
ATOM 2028 C CA . GLU A 1 258 ? -10.321 -0.978 -9.650 1.00 92.94 258 GLU A CA 1
ATOM 2029 C C . GLU A 1 258 ? -11.063 -1.001 -8.314 1.00 92.94 258 GLU A C 1
ATOM 2031 O O . GLU A 1 258 ? -10.508 -0.525 -7.323 1.00 92.94 258 GLU A O 1
ATOM 2036 N N . ASN A 1 259 ? -12.281 -1.529 -8.256 1.00 96.50 259 ASN A N 1
ATOM 2037 C CA . ASN A 1 259 ? -13.210 -1.317 -7.153 1.00 96.50 259 ASN A CA 1
ATOM 2038 C C . ASN A 1 259 ? -13.891 -2.609 -6.703 1.00 96.50 259 ASN A C 1
ATOM 2040 O O . ASN A 1 259 ? -14.044 -3.568 -7.463 1.00 96.50 259 ASN A O 1
ATOM 2044 N N . LEU A 1 260 ? -14.329 -2.586 -5.448 1.00 97.88 260 LEU A N 1
ATOM 2045 C CA . LEU A 1 260 ? -15.193 -3.594 -4.853 1.00 97.88 260 LEU A CA 1
ATOM 2046 C C . LEU A 1 260 ? -16.585 -3.006 -4.639 1.00 97.88 260 LEU A C 1
ATOM 2048 O O . LEU A 1 260 ? -16.745 -1.800 -4.438 1.00 97.88 260 LEU A O 1
ATOM 2052 N N . TYR A 1 261 ? -17.583 -3.872 -4.656 1.00 98.00 261 TYR A N 1
ATOM 2053 C CA . TYR A 1 261 ? -18.982 -3.519 -4.494 1.00 98.00 261 TYR A CA 1
ATOM 2054 C C . TYR A 1 261 ? -19.605 -4.511 -3.528 1.00 98.00 261 TYR A C 1
ATOM 2056 O O . TYR A 1 261 ? -19.386 -5.720 -3.639 1.00 98.00 261 TYR A O 1
ATOM 2064 N N . GLY A 1 262 ? -20.373 -4.000 -2.581 1.00 96.94 262 GLY A N 1
ATOM 2065 C CA . GLY A 1 262 ? -20.968 -4.833 -1.555 1.00 96.94 262 GLY A CA 1
ATOM 2066 C C . GLY A 1 262 ? -22.140 -4.164 -0.870 1.00 96.94 262 GLY A C 1
ATOM 2067 O O . GLY A 1 262 ? -22.555 -3.059 -1.230 1.00 96.94 262 GLY A O 1
ATOM 2068 N N . VAL A 1 263 ? -22.650 -4.856 0.136 1.00 96.19 263 VAL A N 1
ATOM 2069 C CA . VAL A 1 263 ? -23.771 -4.412 0.962 1.00 96.19 263 VAL A CA 1
ATOM 2070 C C . VAL A 1 263 ? -23.368 -4.418 2.429 1.00 96.19 263 VAL A C 1
ATOM 2072 O O . VAL A 1 263 ? -22.506 -5.198 2.841 1.00 96.19 263 VAL A O 1
ATOM 2075 N N . LEU A 1 264 ? -23.977 -3.523 3.209 1.00 96.38 264 LEU A N 1
ATOM 2076 C CA . LEU A 1 264 ? -23.808 -3.500 4.657 1.00 96.38 264 LEU A CA 1
ATOM 2077 C C . LEU A 1 264 ? -24.183 -4.872 5.230 1.00 96.38 264 LEU A C 1
ATOM 2079 O O . LEU A 1 264 ? -25.236 -5.424 4.904 1.00 96.38 264 LEU A O 1
ATOM 2083 N N . LEU A 1 265 ? -23.316 -5.413 6.079 1.00 93.56 265 LEU A N 1
ATOM 2084 C CA . LEU A 1 265 ? -23.602 -6.624 6.827 1.00 93.56 265 LEU A CA 1
ATOM 2085 C C . LEU A 1 265 ? -24.397 -6.233 8.078 1.00 93.56 265 LEU A C 1
ATOM 2087 O O . LEU A 1 265 ? -23.895 -5.503 8.930 1.00 93.56 265 LEU A O 1
ATOM 2091 N N . GLU A 1 266 ? -25.658 -6.656 8.154 1.00 83.94 266 GLU A N 1
ATOM 2092 C CA . GLU A 1 266 ? -26.497 -6.422 9.333 1.00 83.94 266 GLU A CA 1
ATOM 2093 C C . GLU A 1 266 ? -26.020 -7.309 10.495 1.00 83.94 266 GLU A C 1
ATOM 2095 O O . GLU A 1 266 ? -25.769 -8.500 10.307 1.00 83.94 266 GLU A O 1
ATOM 2100 N N . ASP A 1 267 ? -25.908 -6.739 11.698 1.00 70.44 267 ASP A N 1
ATOM 2101 C CA . ASP A 1 267 ? -25.652 -7.518 12.914 1.00 70.44 267 ASP A CA 1
ATOM 2102 C C . ASP A 1 267 ? -26.844 -8.468 13.181 1.00 70.44 267 ASP A C 1
ATOM 2104 O O . ASP A 1 267 ? -27.982 -8.005 13.312 1.00 70.44 267 ASP A O 1
ATOM 2108 N N . GLU A 1 268 ? -26.598 -9.784 13.281 1.00 47.62 268 GLU A N 1
ATOM 2109 C CA . GLU A 1 268 ? -27.598 -10.777 13.740 1.00 47.62 268 GLU A CA 1
ATOM 2110 C C . GLU A 1 268 ? -27.981 -10.622 15.227 1.00 47.62 268 GLU A C 1
ATOM 2112 O O . GLU A 1 268 ? -27.086 -10.424 16.086 1.00 47.62 268 GLU A O 1
#

Sequence (268 aa):
MTLPSHIAQLPLADNHNHYFSIANLVEQATHLAQQGSVEIHLIDNNGSGYNDNQQHQQTALFSLCQQLAQLGVWIRLPLCLPSTELDELLPLLVTGQVLPYFELNYIHASPELLPQHHPSIDINTLDQLDYWREQCPDLVVVGHLSIGDDTPGQFELMQDWLAAAQLDRVEIATRGEATIANLRQGQLQQLQEPISASKNYNRVEDELLVLIDEIGEDGAIGRYFGQSYGLGKVIVGGEYDVNVGDFIWVAIEFADHENLYGVLLEDE

Radius of gyration: 19.14 Å; Cα contacts (8 Å, |Δi|>4): 501; chains: 1; bounding box: 52×36×49 Å

Organism: NCBI:txid2724191

Secondary structure (DSSP, 8-state):
-PPPTTEEEEESB-TTSPBPPHHHHHHHHHHHHHTT--EEEEE-TT-S----S---SS-HHHHHHHHHGGGSSEEEPPPB---GGGGGGHHHHHTTSS-SEEEEEEE-S-GGGSPTT-GGGSS-HHHHHHHHHHH-TT-EEEEEEEESSS-HHHHHHHHHHHHHH--SEEEEEE-S-HHHHHHHHHHHHHHHHHHHHHHHHTTTT-EEEEEEEEEETTEEEEE-TT--TTS--EEEET--S--TT-EEEEEEEEE-SS-EEEEE----

Mean predicted aligned error: 4.34 Å

pLDDT: mean 92.65, std 8.73, range [47.62, 98.38]

Solvent-accessible surface area (backbone atoms only — not comparable to full-atom values): 14741 Å² total; per-residue (Å²): 133,84,75,56,80,32,49,41,78,43,67,46,44,50,100,83,72,51,51,52,47,59,70,59,50,46,53,52,51,50,51,44,41,76,72,56,24,48,32,39,35,38,37,47,94,77,51,75,70,71,57,61,87,67,96,60,100,57,59,52,49,50,59,38,48,63,58,49,33,74,71,77,36,47,38,42,66,37,58,29,60,56,50,77,76,57,60,72,42,46,69,39,27,63,70,59,46,26,45,38,44,46,42,31,50,61,44,51,72,35,68,88,78,46,60,90,88,41,58,58,72,82,45,64,66,56,64,50,50,52,50,50,40,71,74,26,75,79,54,31,39,35,37,36,38,51,47,33,70,64,52,75,71,45,49,49,46,34,52,54,46,52,68,69,55,64,45,49,43,74,47,81,46,72,39,72,53,65,72,55,14,53,53,51,49,52,54,52,49,65,60,43,44,63,43,13,24,53,54,37,46,71,42,45,76,37,76,39,63,25,41,26,71,41,77,56,97,66,17,30,32,22,28,39,79,77,32,54,96,90,50,51,41,31,40,27,63,77,40,75,96,72,54,70,61,39,76,43,50,28,40,23,75,43,52,44,55,61,36,38,31,28,40,78,56,78,86,133

Foldseek 3Di:
DDAFLLEEEQEQADPVRQGDQLVVSLVVLLVSVVSNHQEYEYEDPPLPARQNPDDDPAGSVCVSLVSSLVSNHEYHYYAHADACSCVSCLVCCQVRSYPLEYEHEPAFLDLVRDPVVRRCNVDDVLVVLVVSCVSRVPHAYEYEYEDQPDDPVRLVSRLVCLLSSLHLYYDYHYDDDPVRRVVSVVVSCVSLFVSNFVVQVVCQQPWFWWQFADADPQGTKTDGSNADVPQEIEAAGPHDPDDHGDIFTWRFHDDGSGYTYTHTDDDD

Nearest PDB structures (foldseek):
  2qgq-assembly4_D  TM=8.809E-01  e=8.654E-18  Thermotoga maritima MSB8
  2qgq-assembly1_A  TM=8.773E-01  e=1.920E-17  Thermotoga maritima MSB8
  9ccb-assembly1_A  TM=7.505E-01  e=1.321E-06  Methanothermobacter marburgensis
  7voc-assembly1_C  TM=6.048E-01  e=1.577E-04  Streptomyces griseochromogenes
  7qbt-assembly2_B  TM=6.554E-01  e=3.928E-02  Methanosarcina acetivorans

InterPro domains:
  IPR005840 Ribosomal protein uS12 methylthiotransferase RimO [PTHR43837] (22-263)
  IPR023404 Radical SAM, alpha/beta horseshoe [G3DSA:3.80.30.20] (9-204)